Protein AF-A0A3S2AE42-F1 (afdb_monomer)

Secondary structure (DSSP, 8-state):
-HHHHHHHHHHHHHHHHHHHHHHHHHTT----SS--HHHHHHHHHHHH--S-SHHHHHHHHHHHHHHHHHHHHHHHHH-SSHHHHHHHHHHHHHHHHHHHHHHHHHHHHHT--------SPPPSSPPP------HHHHHHHHHHTT-EEEEEEEE-TTS-EEEEEEETTEEEEEEE-TT--EEES--

Solvent-accessible surface area (backbone atoms only — not comparable to full-atom values): 10726 Å² total; per-residue (Å²): 107,70,69,5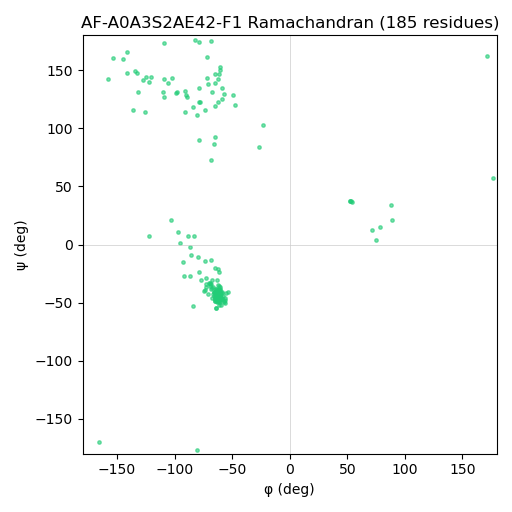6,50,50,53,49,47,54,54,55,49,48,55,51,49,56,53,50,52,50,53,31,59,80,69,67,54,89,72,82,93,63,79,54,72,66,61,48,52,54,52,52,52,62,73,69,53,86,63,83,60,62,62,66,50,47,56,52,51,42,53,53,30,54,52,47,41,52,52,28,51,48,33,36,73,72,48,85,50,68,68,61,17,51,50,23,53,71,45,36,63,59,41,48,52,51,38,54,51,43,50,51,49,47,51,44,65,77,52,59,65,39,74,85,66,90,82,70,80,82,67,98,62,79,54,74,35,94,42,83,68,50,68,68,56,49,50,49,51,46,39,76,72,67,33,41,80,72,39,79,69,44,70,48,98,53,30,30,36,34,29,38,26,28,44,95,90,40,82,40,47,35,37,33,20,45,65,60,50,78,45,75,7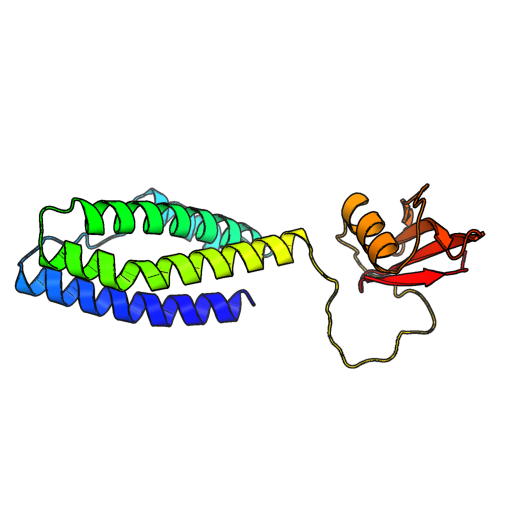2,75,134

Sequence (187 aa):
QIKDFAKRMITDHGAANAKLQKIAGEQKLQVPAQSDAAHKSDLERLQSTTASLDQPYVEMQRKAHADAVGLFGAYAKDGDNPALKSFAAETLPTLKMHQDMIEKIAGASASTPAVKSASTPKPPAPVPGANSFTEAQAKKRIQDAGYADVSALAKDEQGIWRGQATKDGKGTSVALDYQGNVFAGQQ

Structure (mmCIF, N/CA/C/O backbone):
data_AF-A0A3S2AE42-F1
#
_entry.id   AF-A0A3S2AE42-F1
#
loop_
_atom_site.group_PDB
_atom_site.id
_atom_site.type_symbol
_atom_site.label_atom_id
_atom_site.label_alt_id
_atom_site.label_comp_id
_atom_site.label_asym_id
_atom_site.label_entity_id
_atom_site.label_seq_id
_atom_site.pdbx_PDB_ins_code
_atom_site.Cartn_x
_atom_site.Cartn_y
_atom_site.Cartn_z
_ato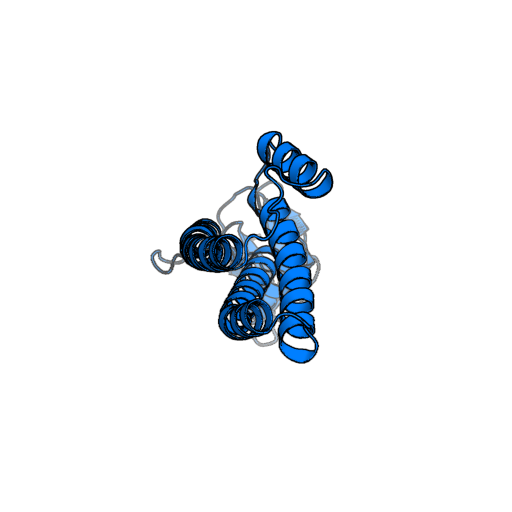m_site.occupancy
_atom_site.B_iso_or_equiv
_atom_site.auth_seq_id
_atom_site.auth_comp_id
_atom_site.auth_asym_id
_atom_site.auth_atom_id
_atom_site.pdbx_PDB_model_num
ATOM 1 N N . GLN A 1 1 ? 2.930 7.898 -9.716 1.00 79.56 1 GLN A N 1
ATOM 2 C CA . GLN A 1 1 ? 2.581 6.534 -9.251 1.00 79.56 1 GLN A CA 1
ATOM 3 C C . GLN A 1 1 ? 2.881 6.345 -7.767 1.00 79.56 1 GLN A C 1
ATOM 5 O O . GLN A 1 1 ? 1.943 6.456 -6.993 1.00 79.56 1 GLN A O 1
ATOM 10 N N . ILE A 1 2 ? 4.136 6.144 -7.335 1.00 86.94 2 ILE A N 1
ATOM 11 C CA . ILE A 1 2 ? 4.454 5.928 -5.903 1.00 86.94 2 ILE A CA 1
ATOM 12 C C . ILE A 1 2 ? 4.082 7.140 -5.037 1.00 86.94 2 ILE A C 1
ATOM 14 O O . ILE A 1 2 ? 3.424 6.986 -4.015 1.00 86.94 2 ILE A O 1
ATOM 18 N N . LYS A 1 3 ? 4.403 8.362 -5.483 1.00 85.44 3 LYS A N 1
ATOM 19 C CA . LYS A 1 3 ? 4.008 9.593 -4.771 1.00 85.44 3 LYS A CA 1
ATOM 20 C C . LYS A 1 3 ? 2.488 9.768 -4.662 1.00 85.44 3 LYS A C 1
ATOM 22 O O . LYS A 1 3 ? 2.009 10.271 -3.653 1.00 85.44 3 LYS A O 1
ATOM 27 N N . ASP A 1 4 ? 1.731 9.358 -5.678 1.00 86.00 4 ASP A N 1
ATOM 28 C CA . ASP A 1 4 ? 0.265 9.471 -5.672 1.00 86.00 4 ASP A CA 1
ATOM 29 C C . ASP A 1 4 ? -0.362 8.418 -4.757 1.00 86.00 4 ASP A C 1
ATOM 31 O O . ASP A 1 4 ? -1.269 8.731 -3.989 1.00 86.00 4 ASP A O 1
ATOM 35 N N . PHE A 1 5 ? 0.181 7.197 -4.776 1.00 90.75 5 PHE A N 1
ATOM 36 C CA . PHE A 1 5 ? -0.145 6.161 -3.802 1.00 90.75 5 PHE A CA 1
ATOM 37 C C . PHE A 1 5 ? 0.129 6.645 -2.375 1.00 90.75 5 PHE A C 1
ATOM 39 O O . PHE A 1 5 ? -0.769 6.601 -1.543 1.00 90.75 5 PHE A O 1
ATOM 46 N N . ALA A 1 6 ? 1.311 7.209 -2.111 1.00 89.75 6 ALA A N 1
ATOM 47 C CA . ALA A 1 6 ? 1.676 7.727 -0.795 1.00 89.75 6 ALA A CA 1
ATOM 48 C C . ALA A 1 6 ? 0.740 8.854 -0.321 1.00 89.75 6 ALA A C 1
ATOM 50 O O . ALA A 1 6 ? 0.302 8.844 0.827 1.00 89.75 6 ALA A O 1
ATOM 51 N N . LYS A 1 7 ? 0.370 9.797 -1.201 1.00 92.75 7 LYS A N 1
ATOM 52 C CA . LYS A 1 7 ? -0.628 10.834 -0.878 1.00 92.75 7 LYS A CA 1
ATOM 53 C C . LYS A 1 7 ? -1.965 10.219 -0.476 1.00 92.75 7 LYS A C 1
ATOM 55 O O . LYS A 1 7 ? -2.547 10.633 0.521 1.00 92.75 7 LYS A O 1
ATOM 60 N N . ARG A 1 8 ? -2.423 9.207 -1.218 1.00 90.88 8 ARG A N 1
ATOM 61 C CA . ARG A 1 8 ? -3.652 8.488 -0.882 1.00 90.88 8 ARG A CA 1
ATOM 62 C C . ARG A 1 8 ? -3.543 7.747 0.452 1.00 90.88 8 ARG A C 1
ATOM 64 O O . ARG A 1 8 ? -4.486 7.813 1.231 1.00 90.88 8 ARG A O 1
ATOM 71 N N . MET A 1 9 ? -2.398 7.121 0.745 1.00 94.88 9 MET A N 1
ATOM 72 C CA . MET A 1 9 ? -2.151 6.471 2.041 1.00 94.88 9 MET A CA 1
ATOM 73 C C . MET A 1 9 ? -2.309 7.459 3.183 1.00 94.88 9 MET A C 1
ATOM 75 O O . MET A 1 9 ? -3.031 7.178 4.130 1.00 94.88 9 MET A O 1
ATOM 79 N N . ILE A 1 10 ? -1.689 8.635 3.072 1.00 92.38 10 ILE A N 1
ATOM 80 C CA . ILE A 1 10 ? -1.767 9.672 4.106 1.00 92.38 10 ILE A CA 1
ATOM 81 C C . ILE A 1 10 ? -3.223 10.084 4.353 1.00 92.38 10 ILE A C 1
ATOM 83 O O . ILE A 1 10 ? -3.650 10.152 5.504 1.00 92.38 10 ILE A O 1
ATOM 87 N N . THR A 1 11 ? -3.996 10.330 3.292 1.00 91.44 11 THR A N 1
ATOM 88 C CA . THR A 1 11 ? -5.407 10.719 3.415 1.00 91.44 11 THR A CA 1
ATOM 89 C C . THR A 1 11 ? -6.258 9.616 4.044 1.00 91.44 11 THR A C 1
ATOM 91 O O . THR A 1 11 ? -6.929 9.857 5.049 1.00 91.44 11 THR A O 1
ATOM 94 N N . ASP A 1 12 ? -6.218 8.410 3.479 1.00 88.38 12 ASP A N 1
ATOM 95 C CA . ASP A 1 12 ? -7.112 7.320 3.868 1.00 88.38 12 ASP A CA 1
ATOM 96 C C . ASP A 1 12 ? -6.757 6.784 5.271 1.00 88.38 12 ASP A C 1
ATOM 98 O O . ASP A 1 12 ? -7.645 6.605 6.110 1.00 88.38 12 ASP A O 1
ATOM 102 N N . HIS A 1 13 ? -5.465 6.613 5.587 1.00 96.00 13 HIS A N 1
ATOM 103 C CA . HIS A 1 13 ? -5.036 6.229 6.938 1.00 96.00 13 HIS A CA 1
ATOM 104 C C . HIS A 1 13 ? -5.256 7.344 7.959 1.00 96.00 13 HIS A C 1
ATOM 106 O O . HIS A 1 13 ? -5.583 7.046 9.104 1.00 96.00 13 HIS A O 1
ATOM 112 N N . GLY A 1 14 ? -5.117 8.618 7.579 1.00 92.81 14 GLY A N 1
ATOM 113 C CA . GLY A 1 14 ? -5.426 9.739 8.468 1.00 92.81 14 GLY A CA 1
ATOM 114 C C . GLY A 1 14 ? -6.881 9.699 8.942 1.00 92.81 14 GLY A C 1
ATOM 115 O O . GLY A 1 14 ? -7.147 9.786 10.141 1.00 92.81 14 GLY A O 1
ATOM 116 N N . ALA A 1 15 ? -7.817 9.476 8.015 1.00 92.50 15 ALA A N 1
ATOM 117 C CA . ALA A 1 15 ? -9.233 9.320 8.336 1.00 92.50 15 ALA A CA 1
ATOM 118 C C . ALA A 1 15 ? -9.510 8.069 9.192 1.00 92.50 15 ALA A C 1
ATOM 120 O O . ALA A 1 15 ? -10.228 8.151 10.193 1.00 92.50 15 ALA A O 1
ATOM 121 N N . ALA A 1 16 ? -8.912 6.923 8.844 1.00 94.00 16 ALA A N 1
ATOM 122 C CA . ALA A 1 16 ? -9.063 5.687 9.613 1.00 94.00 16 ALA A CA 1
ATOM 123 C C . ALA A 1 16 ? -8.522 5.830 11.048 1.00 94.00 16 ALA A C 1
ATOM 125 O O . ALA A 1 16 ? -9.191 5.436 12.003 1.00 94.00 16 ALA A O 1
ATOM 126 N N . ASN A 1 17 ? -7.359 6.463 11.218 1.00 93.06 17 ASN A N 1
ATOM 127 C CA . ASN A 1 17 ? -6.745 6.695 12.524 1.00 93.06 17 ASN A CA 1
ATOM 128 C C . ASN A 1 17 ? -7.572 7.652 13.385 1.00 93.06 17 ASN A C 1
ATOM 130 O O . ASN A 1 17 ? -7.750 7.384 14.570 1.00 93.06 17 ASN A O 1
ATOM 134 N N . ALA A 1 18 ? -8.132 8.720 12.808 1.00 95.44 18 ALA A N 1
ATOM 135 C CA . ALA A 1 18 ? -9.029 9.618 13.537 1.00 95.44 18 ALA A CA 1
ATOM 136 C C . ALA A 1 18 ? -10.274 8.875 14.057 1.00 95.44 18 ALA A C 1
ATOM 138 O O . ALA A 1 18 ? -10.685 9.053 15.207 1.00 95.44 18 ALA A O 1
ATOM 139 N N . LYS A 1 19 ? -10.848 7.982 13.239 1.00 95.12 19 LYS A N 1
ATOM 140 C CA . LYS A 1 19 ? -11.975 7.134 13.649 1.00 95.12 19 LYS A CA 1
ATOM 141 C C . LYS A 1 19 ? -11.572 6.149 14.751 1.00 95.12 19 LYS A C 1
ATOM 143 O O . LYS A 1 19 ? -12.297 6.016 15.736 1.00 95.12 19 LYS A O 1
ATOM 148 N N . LEU A 1 20 ? -10.414 5.499 14.624 1.00 95.69 20 LEU A N 1
ATOM 149 C CA . LEU A 1 20 ? -9.905 4.564 15.628 1.00 95.69 20 LEU A CA 1
ATOM 150 C C . LEU A 1 20 ? -9.619 5.254 16.968 1.00 95.69 20 LEU A C 1
ATOM 152 O O . LEU A 1 20 ? -9.995 4.732 18.013 1.00 95.69 20 LEU A O 1
ATOM 156 N N . GLN A 1 21 ? -9.011 6.444 16.944 1.00 94.38 21 GLN A N 1
ATOM 157 C CA . GLN A 1 21 ? -8.757 7.253 18.140 1.00 94.38 21 GLN A CA 1
ATOM 158 C C . GLN A 1 21 ? -10.051 7.603 18.875 1.00 94.38 21 GLN A C 1
ATOM 160 O O . GLN A 1 21 ? -10.100 7.512 20.100 1.00 94.38 21 GLN A O 1
ATOM 165 N N . LYS A 1 22 ? -11.114 7.948 18.138 1.00 96.62 22 LYS A N 1
ATOM 166 C CA . LYS A 1 22 ? -12.433 8.195 18.728 1.00 96.62 22 LYS A CA 1
ATOM 167 C C . LYS A 1 22 ? -12.977 6.950 19.434 1.00 96.62 22 LYS A C 1
ATOM 169 O O . LYS A 1 22 ? -13.358 7.048 20.596 1.00 96.62 22 LYS A O 1
ATOM 174 N N . ILE A 1 23 ? -12.949 5.788 18.775 1.00 97.12 23 ILE A N 1
ATOM 175 C CA . ILE A 1 23 ? -13.405 4.517 19.370 1.00 97.12 23 ILE A CA 1
ATOM 176 C C . ILE A 1 23 ? -12.592 4.190 20.627 1.00 97.12 23 ILE A C 1
ATOM 178 O O . ILE A 1 23 ? -13.163 3.864 21.667 1.00 97.12 23 ILE A O 1
ATOM 182 N N . ALA A 1 24 ? -11.266 4.317 20.551 1.00 96.25 24 ALA A N 1
ATOM 183 C CA . ALA A 1 24 ? -10.381 4.071 21.681 1.00 96.25 24 ALA A CA 1
ATOM 184 C C . ALA A 1 24 ? -10.675 5.008 22.860 1.00 96.25 24 ALA A C 1
ATOM 186 O O . ALA A 1 24 ? -10.725 4.546 23.996 1.00 96.25 24 ALA A O 1
ATOM 187 N N . GLY A 1 25 ? -10.929 6.294 22.604 1.00 96.62 25 GLY A N 1
ATOM 188 C CA . GLY A 1 25 ? -11.302 7.262 23.635 1.00 96.62 25 GLY A CA 1
ATOM 189 C C . GLY A 1 25 ? -12.654 6.954 24.283 1.00 96.62 25 GLY A C 1
ATOM 190 O O . GLY A 1 25 ? -12.749 6.901 25.509 1.00 96.62 25 GLY A O 1
ATOM 191 N N . GLU A 1 26 ? -13.684 6.689 23.476 1.00 96.62 26 GLU A N 1
ATOM 192 C CA . GLU A 1 26 ? -15.037 6.352 23.950 1.00 96.62 26 GLU A CA 1
ATOM 193 C C . GLU A 1 26 ? -15.046 5.082 24.810 1.00 96.62 26 GLU A C 1
ATOM 195 O O . GLU A 1 26 ? -15.754 5.005 25.813 1.00 96.62 26 GLU A O 1
ATOM 200 N N . GLN A 1 27 ? -14.215 4.105 24.454 1.00 97.06 27 GLN A N 1
ATOM 201 C CA . GLN A 1 27 ? -14.106 2.832 25.161 1.00 97.06 27 GLN A CA 1
ATOM 202 C C . GLN A 1 27 ? -12.975 2.783 26.195 1.00 97.06 27 GLN A C 1
ATOM 204 O O . GLN A 1 27 ? -12.782 1.752 26.837 1.00 97.06 27 GLN A O 1
ATOM 209 N N . LYS A 1 28 ? -12.236 3.886 26.377 1.00 95.81 28 LYS A N 1
ATOM 210 C CA . LYS A 1 28 ? -11.093 3.998 27.300 1.00 95.81 28 LYS A CA 1
ATOM 211 C C . LYS A 1 28 ? -10.022 2.919 27.074 1.00 95.81 28 LYS A C 1
ATOM 213 O O . LYS A 1 28 ? -9.417 2.420 28.025 1.00 95.81 28 LYS A O 1
ATOM 218 N N . LEU A 1 29 ? -9.795 2.554 25.814 1.00 94.38 29 LEU A N 1
ATOM 219 C CA . LEU A 1 29 ? -8.772 1.589 25.427 1.00 94.38 29 LEU A CA 1
ATOM 220 C C . LEU A 1 29 ? -7.379 2.196 25.593 1.00 94.38 29 LEU A C 1
ATOM 222 O O . LEU A 1 29 ? -7.153 3.373 25.311 1.00 94.38 29 LEU A O 1
ATOM 226 N N . GLN A 1 30 ? -6.428 1.369 26.015 1.00 89.75 30 GLN A N 1
ATOM 227 C CA . GLN A 1 30 ? -5.021 1.752 26.058 1.00 89.75 30 GLN A CA 1
ATOM 228 C C . GLN A 1 30 ? -4.437 1.683 24.646 1.00 89.75 30 GLN A C 1
ATOM 230 O O . GLN A 1 30 ? -4.474 0.630 24.010 1.00 89.75 30 GLN A O 1
ATOM 235 N N . VAL A 1 31 ? -3.896 2.801 24.159 1.00 87.75 31 VAL A N 1
ATOM 236 C CA . VAL A 1 31 ? -3.265 2.891 22.836 1.00 87.75 31 VAL A CA 1
ATOM 237 C C . VAL A 1 31 ? -1.755 3.049 23.016 1.00 87.75 31 VAL A C 1
ATOM 239 O O . VAL A 1 31 ? -1.330 3.964 23.727 1.00 87.75 31 VAL A O 1
ATOM 242 N N . PRO A 1 32 ? -0.927 2.200 22.383 1.00 87.25 32 PRO A N 1
ATOM 243 C CA . PRO A 1 32 ? 0.519 2.377 22.401 1.00 87.25 32 PRO A CA 1
ATOM 244 C C . PRO A 1 32 ? 0.928 3.752 21.856 1.00 87.25 32 PRO A C 1
ATOM 246 O O . PRO A 1 32 ? 0.517 4.149 20.768 1.00 87.25 32 PRO A O 1
ATOM 249 N N . ALA A 1 33 ? 1.769 4.473 22.602 1.00 84.06 33 ALA A N 1
ATOM 250 C CA . ALA A 1 33 ? 2.254 5.801 22.208 1.00 84.06 33 ALA A CA 1
ATOM 251 C C . ALA A 1 33 ? 3.397 5.756 21.178 1.00 84.06 33 ALA A C 1
ATOM 253 O O . ALA A 1 33 ? 3.800 6.787 20.644 1.00 84.06 33 ALA A O 1
ATOM 254 N N . GLN A 1 34 ? 3.960 4.572 20.933 1.00 84.38 34 GLN A N 1
ATOM 255 C CA . GLN A 1 34 ? 5.091 4.377 20.038 1.00 84.38 34 GLN A CA 1
ATOM 256 C C . GLN A 1 34 ? 4.855 3.177 19.132 1.00 84.38 34 GLN A C 1
ATOM 258 O O . GLN A 1 34 ? 4.247 2.190 19.542 1.00 84.38 34 GLN A O 1
ATOM 263 N N . SER A 1 35 ? 5.421 3.251 17.930 1.00 84.88 35 SER A N 1
ATOM 264 C CA . SER A 1 35 ? 5.565 2.096 17.051 1.00 84.88 35 SER A CA 1
ATOM 265 C C . SER A 1 35 ? 6.424 1.017 17.716 1.00 84.88 35 SER A C 1
ATOM 267 O O . SER A 1 35 ? 7.331 1.321 18.504 1.00 84.88 35 SER A O 1
ATOM 269 N N . ASP A 1 36 ? 6.157 -0.243 17.384 1.00 86.31 36 ASP A N 1
ATOM 270 C CA . ASP A 1 36 ? 6.988 -1.359 17.829 1.00 86.31 36 ASP A CA 1
ATOM 271 C C . ASP A 1 36 ? 8.386 -1.343 17.177 1.00 86.31 36 ASP A C 1
ATOM 273 O O . ASP A 1 36 ? 8.713 -0.497 16.340 1.00 86.31 36 ASP A O 1
ATOM 277 N N . ALA A 1 37 ? 9.238 -2.275 17.609 1.00 87.19 37 ALA A N 1
ATOM 278 C CA . ALA A 1 37 ? 10.619 -2.363 17.149 1.00 87.19 37 ALA A CA 1
ATOM 279 C C . ALA A 1 37 ? 10.734 -2.619 15.638 1.00 87.19 37 ALA A C 1
ATOM 281 O O . ALA A 1 37 ? 11.588 -2.016 14.996 1.00 87.19 37 ALA A O 1
ATOM 282 N N . ALA A 1 38 ? 9.864 -3.459 15.066 1.00 81.50 38 ALA A N 1
ATOM 283 C CA . ALA A 1 38 ? 9.919 -3.791 13.645 1.00 81.50 38 ALA A CA 1
ATOM 284 C C . ALA A 1 38 ? 9.630 -2.552 12.787 1.00 81.50 38 ALA A C 1
ATOM 286 O O . ALA A 1 38 ? 10.419 -2.200 11.913 1.00 81.50 38 ALA A O 1
ATOM 287 N N . HIS A 1 39 ? 8.563 -1.821 13.117 1.00 84.44 39 HIS A N 1
ATOM 288 C CA . HIS A 1 39 ? 8.197 -0.604 12.393 1.00 84.44 39 HIS A CA 1
ATOM 289 C C . HIS A 1 39 ? 9.216 0.532 12.586 1.00 84.44 39 HIS A C 1
ATOM 291 O O . HIS A 1 39 ? 9.403 1.350 11.684 1.00 84.44 39 HIS A O 1
ATOM 297 N N . LYS A 1 40 ? 9.896 0.598 13.741 1.00 88.06 40 LYS A N 1
ATOM 298 C CA . LYS A 1 40 ? 11.012 1.536 13.959 1.00 88.06 40 LYS A CA 1
ATOM 299 C C . LYS A 1 40 ? 12.197 1.214 13.043 1.00 88.06 40 LYS A C 1
ATOM 301 O O . LYS A 1 40 ? 12.689 2.115 12.369 1.00 88.06 40 LYS A O 1
ATOM 306 N N . SER A 1 41 ? 12.599 -0.054 12.953 1.00 84.38 41 SER A N 1
ATOM 307 C CA . SER A 1 41 ? 13.691 -0.480 12.069 1.00 84.38 41 SER A CA 1
ATOM 308 C C . SER A 1 41 ? 13.375 -0.266 10.586 1.00 84.38 41 SER A C 1
ATOM 310 O O . SER A 1 41 ? 14.246 0.167 9.830 1.00 84.38 41 SER A O 1
ATOM 312 N N . ASP A 1 42 ? 12.133 -0.504 10.161 1.00 81.56 42 ASP A N 1
ATOM 313 C CA . ASP A 1 42 ? 11.705 -0.220 8.787 1.00 81.56 42 ASP A CA 1
ATOM 314 C C . ASP A 1 42 ? 11.812 1.279 8.455 1.00 81.56 42 ASP A C 1
ATOM 316 O O . ASP A 1 42 ? 12.298 1.651 7.382 1.00 81.56 42 ASP A O 1
ATOM 320 N N . LEU A 1 43 ? 11.431 2.156 9.391 1.00 84.56 43 LEU A N 1
ATOM 321 C CA . LEU A 1 43 ? 11.563 3.604 9.228 1.00 84.56 43 LEU A CA 1
ATOM 322 C C . LEU A 1 43 ? 13.033 4.038 9.120 1.00 84.56 43 LEU A C 1
ATOM 324 O O . LEU A 1 43 ? 13.378 4.809 8.225 1.00 84.56 43 LEU A O 1
ATOM 328 N N . GLU A 1 44 ? 13.901 3.527 9.992 1.00 86.88 44 GLU A N 1
ATOM 329 C CA . GLU A 1 44 ? 15.343 3.813 9.972 1.00 86.88 44 GLU A CA 1
ATOM 330 C C . GLU A 1 44 ? 15.991 3.357 8.657 1.00 86.88 44 GLU A C 1
ATOM 332 O O . GLU A 1 44 ? 16.799 4.077 8.059 1.00 86.88 44 GLU A O 1
ATOM 337 N N . ARG A 1 45 ? 15.596 2.184 8.149 1.00 82.19 45 ARG A N 1
ATOM 338 C CA . ARG A 1 45 ? 16.051 1.675 6.849 1.00 82.19 45 ARG A CA 1
ATOM 339 C C . ARG A 1 45 ? 15.640 2.605 5.708 1.00 82.19 45 ARG A C 1
ATOM 341 O O . ARG A 1 45 ? 16.455 2.898 4.833 1.00 82.19 45 ARG A O 1
ATOM 348 N N . LEU A 1 46 ? 14.402 3.098 5.711 1.00 81.62 46 LEU A N 1
ATOM 349 C CA . LEU A 1 46 ? 13.945 4.062 4.707 1.00 81.62 46 LEU A CA 1
ATOM 350 C C . LEU A 1 46 ? 14.698 5.394 4.801 1.00 81.62 46 LEU A C 1
ATOM 352 O O . LEU A 1 46 ? 15.073 5.950 3.775 1.00 81.62 46 LEU A O 1
ATOM 356 N N . GLN A 1 47 ? 14.958 5.895 6.008 1.00 82.69 47 GLN A N 1
ATOM 357 C CA . GLN A 1 47 ? 15.664 7.165 6.215 1.00 82.69 47 GLN A CA 1
ATOM 358 C C . GLN A 1 47 ? 17.143 7.106 5.812 1.00 82.69 47 GLN A C 1
ATOM 360 O O . GLN A 1 47 ? 17.688 8.097 5.331 1.00 82.69 47 GLN A O 1
ATOM 365 N N . SER A 1 48 ? 17.791 5.957 6.004 1.00 81.12 48 SER A N 1
ATOM 366 C CA . SER A 1 48 ? 19.217 5.759 5.709 1.00 81.12 48 SER A CA 1
ATOM 367 C C . SER A 1 48 ? 19.512 5.382 4.254 1.00 81.12 48 SER A C 1
ATOM 369 O O . SER A 1 48 ? 20.674 5.363 3.843 1.00 81.12 48 SER A O 1
ATOM 371 N N . THR A 1 49 ? 18.488 5.089 3.450 1.00 78.25 49 THR A N 1
ATOM 372 C CA . THR A 1 49 ? 18.668 4.688 2.052 1.00 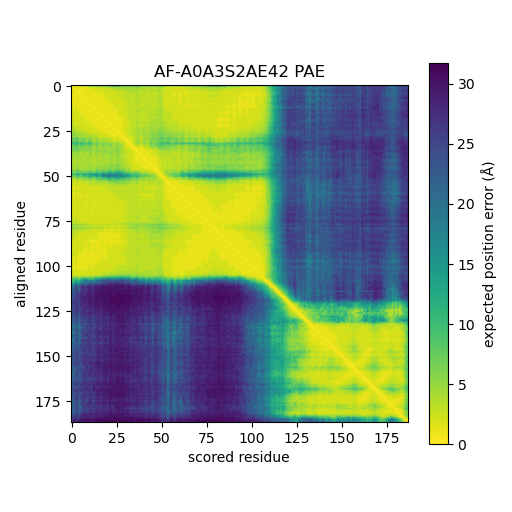78.25 49 THR A CA 1
ATOM 373 C C . THR A 1 49 ? 19.059 5.894 1.188 1.00 78.25 49 THR A C 1
ATOM 375 O O . THR A 1 49 ? 18.279 6.822 0.998 1.00 78.25 49 THR A O 1
ATOM 378 N N . THR A 1 50 ? 20.268 5.856 0.625 1.00 71.62 50 THR A N 1
ATOM 379 C CA . THR A 1 50 ? 20.797 6.870 -0.313 1.00 71.62 50 THR A CA 1
ATOM 380 C C . THR A 1 50 ? 20.552 6.520 -1.785 1.00 71.62 50 THR A C 1
ATOM 382 O O . THR A 1 50 ? 20.676 7.376 -2.660 1.00 71.62 50 THR A O 1
ATOM 385 N N . ALA A 1 51 ? 20.198 5.261 -2.061 1.00 70.50 51 ALA A N 1
ATOM 386 C CA . ALA A 1 51 ? 19.734 4.788 -3.362 1.00 70.50 51 ALA A CA 1
ATOM 387 C C . ALA A 1 51 ? 18.242 5.123 -3.581 1.00 70.50 51 ALA A C 1
ATOM 389 O O . ALA A 1 51 ? 17.603 5.762 -2.748 1.00 70.50 51 ALA A O 1
ATOM 390 N N . SER A 1 52 ? 17.660 4.694 -4.708 1.00 79.00 52 SER A N 1
ATOM 391 C CA . SER A 1 52 ? 16.221 4.884 -4.941 1.00 79.00 52 SER A CA 1
ATOM 392 C C . SER A 1 52 ? 15.384 4.217 -3.842 1.00 79.00 52 SER A C 1
ATOM 394 O O . SER A 1 52 ? 15.502 3.015 -3.602 1.00 79.00 52 SER A O 1
ATOM 396 N N . LEU A 1 53 ? 14.505 5.001 -3.213 1.00 81.38 53 LEU A N 1
ATOM 397 C CA . LEU A 1 53 ? 13.580 4.547 -2.169 1.00 81.38 53 LEU A CA 1
ATOM 398 C C . LEU A 1 53 ? 12.419 3.708 -2.711 1.00 81.38 53 LEU A C 1
ATOM 400 O O . LEU A 1 53 ? 11.723 3.058 -1.937 1.00 81.38 53 LEU A O 1
ATOM 404 N N . ASP A 1 54 ? 12.197 3.721 -4.024 1.00 82.62 54 ASP A N 1
ATOM 405 C CA . ASP A 1 54 ? 10.970 3.208 -4.628 1.00 82.62 54 ASP A CA 1
ATOM 406 C C . ASP A 1 54 ? 10.774 1.703 -4.391 1.00 82.62 54 ASP A C 1
ATOM 408 O O . ASP A 1 54 ? 9.712 1.291 -3.931 1.00 82.62 54 ASP A O 1
ATOM 412 N N . GLN A 1 55 ? 11.790 0.878 -4.656 1.00 82.88 55 GLN A N 1
ATOM 413 C CA . GLN A 1 55 ? 11.714 -0.578 -4.459 1.00 82.88 55 GLN A CA 1
ATOM 414 C C . GLN A 1 55 ? 11.533 -0.993 -2.988 1.00 82.88 55 GLN A C 1
ATOM 416 O O . GLN A 1 55 ? 10.547 -1.674 -2.698 1.00 82.88 55 GLN A O 1
ATOM 421 N N . PRO A 1 56 ? 12.394 -0.566 -2.037 1.00 81.50 56 PRO A N 1
ATOM 422 C CA . PRO A 1 56 ? 12.217 -0.946 -0.635 1.00 81.50 56 PRO A CA 1
ATOM 423 C C . PRO A 1 56 ? 10.900 -0.419 -0.052 1.00 81.50 56 PRO A C 1
ATOM 425 O O . PRO A 1 56 ? 10.257 -1.114 0.733 1.00 81.50 56 PRO A O 1
ATOM 428 N N . TYR A 1 57 ? 10.449 0.768 -0.473 1.00 84.06 57 TYR A N 1
ATOM 429 C CA . TYR A 1 57 ? 9.138 1.284 -0.086 1.00 84.06 57 TYR A CA 1
ATOM 430 C C . TYR A 1 57 ? 7.999 0.400 -0.609 1.00 84.06 57 TYR A C 1
ATOM 432 O O . TYR A 1 57 ? 7.088 0.065 0.145 1.00 84.06 57 TYR A O 1
ATOM 440 N N . VAL A 1 58 ? 8.040 -0.007 -1.881 1.00 89.44 58 VAL A N 1
ATOM 441 C CA . VAL A 1 58 ? 6.991 -0.842 -2.482 1.00 89.44 58 VAL A CA 1
ATOM 442 C C . VAL A 1 58 ? 6.908 -2.216 -1.819 1.00 89.44 58 VAL A C 1
ATOM 444 O O . VAL A 1 58 ? 5.810 -2.648 -1.476 1.00 89.44 58 VAL A O 1
ATOM 447 N N . GLU A 1 59 ? 8.036 -2.889 -1.590 1.00 86.50 59 GLU A N 1
ATOM 448 C CA . GLU A 1 59 ? 8.063 -4.193 -0.913 1.00 86.50 59 GLU A CA 1
ATOM 449 C C . GLU A 1 59 ? 7.483 -4.120 0.503 1.00 86.50 59 GLU A C 1
ATOM 451 O O . GLU A 1 59 ? 6.634 -4.938 0.871 1.00 86.50 59 GLU A O 1
ATOM 456 N N . MET A 1 60 ? 7.880 -3.099 1.268 1.00 86.88 60 MET A N 1
ATOM 457 C CA . MET A 1 60 ? 7.363 -2.863 2.615 1.00 86.88 60 MET A CA 1
ATOM 458 C C . MET A 1 60 ? 5.845 -2.641 2.593 1.00 86.88 60 MET A C 1
ATOM 460 O O . MET A 1 60 ? 5.114 -3.252 3.371 1.00 86.88 60 MET A O 1
ATOM 464 N N . GLN A 1 61 ? 5.349 -1.819 1.664 1.00 91.81 61 GLN A N 1
ATOM 465 C CA . GLN A 1 61 ? 3.921 -1.525 1.552 1.00 91.81 61 GLN A CA 1
ATOM 466 C C . GLN A 1 61 ? 3.101 -2.747 1.121 1.00 91.81 61 GLN A C 1
ATOM 468 O O . GLN A 1 61 ? 2.003 -2.933 1.641 1.00 91.81 61 GLN A O 1
ATOM 473 N N . ARG A 1 62 ? 3.616 -3.618 0.241 1.00 93.38 62 ARG A N 1
ATOM 474 C CA . ARG A 1 62 ? 2.943 -4.885 -0.107 1.00 93.38 62 ARG A CA 1
ATOM 475 C C . ARG A 1 62 ? 2.768 -5.780 1.111 1.00 93.38 62 ARG A C 1
ATOM 477 O O . ARG A 1 62 ? 1.662 -6.250 1.369 1.00 93.38 62 ARG A O 1
ATOM 484 N N . LYS A 1 63 ? 3.850 -5.987 1.869 1.00 89.62 63 LYS A N 1
ATOM 485 C CA . LYS A 1 63 ? 3.813 -6.818 3.073 1.00 89.62 63 LYS A CA 1
ATOM 486 C C . LYS A 1 63 ? 2.854 -6.238 4.115 1.00 89.62 63 LYS A C 1
ATOM 488 O O . LYS A 1 63 ? 1.973 -6.955 4.581 1.00 89.62 63 LYS A O 1
ATOM 493 N N . ALA A 1 64 ? 2.977 -4.946 4.418 1.00 90.88 64 ALA A N 1
ATOM 494 C CA . ALA A 1 64 ? 2.132 -4.279 5.406 1.00 90.88 64 ALA A CA 1
ATOM 495 C C . ALA A 1 64 ? 0.638 -4.364 5.050 1.00 90.88 64 ALA A C 1
ATOM 497 O O . ALA A 1 64 ? -0.190 -4.643 5.913 1.00 90.88 64 ALA A O 1
ATOM 498 N N . HIS A 1 65 ? 0.282 -4.176 3.776 1.00 97.19 65 HIS A N 1
ATOM 499 C CA . HIS A 1 65 ? -1.114 -4.243 3.346 1.00 97.19 65 HIS A CA 1
ATOM 500 C C . HIS A 1 65 ? -1.668 -5.669 3.327 1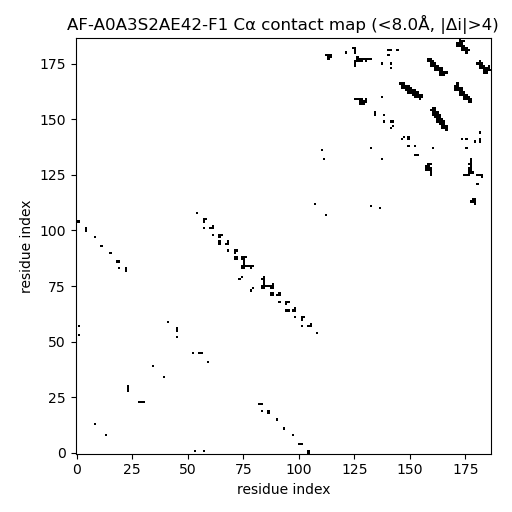.00 97.19 65 HIS A C 1
ATOM 502 O O . HIS A 1 65 ? -2.826 -5.860 3.696 1.00 97.19 65 HIS A O 1
ATOM 508 N N . ALA A 1 66 ? -0.863 -6.671 2.961 1.00 93.81 66 ALA A N 1
ATOM 509 C CA . ALA A 1 66 ? -1.272 -8.070 3.068 1.00 93.81 66 ALA A CA 1
ATOM 510 C C . ALA A 1 66 ? -1.570 -8.458 4.529 1.00 93.81 66 ALA A C 1
ATOM 512 O O . ALA A 1 66 ? -2.630 -9.020 4.815 1.00 93.81 66 ALA A O 1
ATOM 513 N N . ASP A 1 67 ? -0.679 -8.086 5.455 1.00 94.31 67 ASP A N 1
ATOM 514 C CA . ASP A 1 67 ? -0.861 -8.323 6.890 1.00 94.31 67 ASP A CA 1
ATOM 515 C C . ASP A 1 67 ? -2.109 -7.584 7.418 1.00 94.31 67 ASP A C 1
ATOM 517 O O . ASP A 1 67 ? -2.934 -8.170 8.124 1.00 94.31 67 ASP A O 1
ATOM 521 N N . ALA A 1 68 ? -2.306 -6.320 7.024 1.00 95.31 68 ALA A N 1
ATOM 522 C CA . ALA A 1 68 ? -3.451 -5.511 7.439 1.00 95.31 68 ALA A CA 1
ATOM 523 C C . ALA A 1 68 ? -4.791 -6.061 6.925 1.00 95.31 68 ALA A C 1
ATOM 525 O O . ALA A 1 68 ? -5.756 -6.124 7.686 1.00 95.31 68 ALA A O 1
ATOM 526 N N . VAL A 1 69 ? -4.870 -6.499 5.664 1.00 97.25 69 VAL A N 1
ATOM 527 C CA . VAL A 1 69 ? -6.083 -7.127 5.110 1.00 97.25 69 VAL A CA 1
ATOM 528 C C . VAL A 1 69 ? -6.411 -8.425 5.847 1.00 97.25 69 VAL A C 1
ATOM 530 O O . VAL A 1 69 ? -7.584 -8.670 6.142 1.00 97.25 69 VAL A O 1
ATOM 533 N N . GLY A 1 70 ? -5.397 -9.223 6.195 1.00 96.56 70 GLY A N 1
ATOM 534 C CA . GLY A 1 70 ? -5.564 -10.416 7.025 1.00 96.56 70 GLY A CA 1
ATOM 535 C C . GLY A 1 70 ? -6.116 -10.083 8.414 1.00 96.56 70 GLY A C 1
ATOM 536 O O . GLY A 1 70 ? -7.144 -10.630 8.816 1.00 96.56 70 GLY A O 1
ATOM 537 N N . LEU A 1 71 ? -5.484 -9.136 9.113 1.00 97.25 71 LEU A N 1
ATOM 538 C CA . LEU A 1 71 ? -5.877 -8.703 10.457 1.00 97.25 71 LEU A CA 1
ATOM 539 C C . LEU A 1 71 ? -7.304 -8.142 10.488 1.00 97.25 71 LEU A C 1
ATOM 541 O O . LEU A 1 71 ? -8.133 -8.582 11.285 1.00 97.25 71 LEU A O 1
ATOM 545 N N . PHE A 1 72 ? -7.609 -7.188 9.607 1.00 98.12 72 PHE A N 1
ATOM 546 C CA . PHE A 1 72 ? -8.921 -6.546 9.552 1.00 98.12 72 PHE A CA 1
ATOM 547 C C . PHE A 1 72 ? -9.999 -7.527 9.093 1.00 98.12 72 PHE A C 1
ATOM 549 O O . PHE A 1 72 ? -11.106 -7.499 9.620 1.00 98.12 72 PHE A O 1
ATOM 556 N N . GLY A 1 73 ? -9.685 -8.424 8.154 1.00 98.06 73 GLY A N 1
ATOM 557 C CA . GLY A 1 73 ? -10.601 -9.476 7.716 1.00 98.06 73 GLY A CA 1
ATOM 558 C C . GLY A 1 73 ? -10.974 -10.432 8.847 1.00 98.06 73 GLY A C 1
ATOM 559 O O . GLY A 1 73 ? -12.158 -10.694 9.061 1.00 98.06 73 GLY A O 1
ATOM 560 N N . ALA A 1 74 ? -9.981 -10.906 9.602 1.00 98.50 74 ALA A N 1
ATOM 561 C CA . ALA A 1 74 ? -10.206 -11.775 10.752 1.00 98.50 74 ALA A CA 1
ATOM 562 C C . ALA A 1 74 ? -11.010 -11.059 11.848 1.00 98.50 74 ALA A C 1
ATOM 564 O O . ALA A 1 74 ? -12.023 -11.581 12.309 1.00 98.50 74 ALA A O 1
ATOM 565 N N . TYR A 1 75 ? -10.626 -9.833 12.216 1.00 98.25 75 TYR A N 1
ATOM 566 C CA . TYR A 1 75 ? -11.304 -9.097 13.285 1.00 98.25 75 TYR A CA 1
ATOM 567 C C . TYR A 1 75 ? -12.727 -8.668 12.893 1.00 98.25 75 TYR A C 1
ATOM 569 O O . TYR A 1 75 ? -13.641 -8.726 13.712 1.00 98.25 75 TYR A O 1
ATOM 577 N N . ALA A 1 76 ? -12.965 -8.315 11.626 1.00 98.31 76 ALA A N 1
ATOM 578 C CA . ALA A 1 76 ? -14.308 -8.038 11.115 1.00 98.31 76 ALA A CA 1
ATOM 579 C C . ALA A 1 76 ? -15.230 -9.269 11.179 1.00 98.31 76 ALA A C 1
ATOM 581 O O . ALA A 1 76 ? -16.441 -9.125 11.346 1.00 98.31 76 ALA A O 1
ATOM 582 N N . LYS A 1 77 ? -14.673 -10.479 11.054 1.00 97.50 77 LYS A N 1
ATOM 583 C CA . LYS A 1 77 ? -15.421 -11.740 11.091 1.00 97.50 77 LYS A CA 1
ATOM 584 C C . LYS A 1 77 ? -15.666 -12.212 12.526 1.00 97.50 77 LYS A C 1
ATOM 586 O O . LYS A 1 77 ? -16.818 -12.404 12.918 1.00 97.50 77 LYS A O 1
ATOM 591 N N . ASP A 1 78 ? -14.602 -12.307 13.317 1.00 97.44 78 ASP A N 1
ATOM 592 C CA . ASP A 1 78 ? -14.581 -13.038 14.590 1.00 97.44 78 ASP A CA 1
ATOM 593 C C . ASP A 1 78 ? -14.190 -12.159 15.796 1.00 97.44 78 ASP A C 1
ATOM 595 O O . ASP A 1 78 ? -14.038 -12.664 16.903 1.00 97.44 78 ASP A O 1
ATOM 599 N N . GLY A 1 79 ? -14.056 -10.840 15.609 1.00 97.25 79 GLY A N 1
ATOM 600 C CA . GLY A 1 79 ? -13.716 -9.900 16.679 1.00 97.25 79 GLY A CA 1
ATOM 601 C C . GLY A 1 79 ? -14.751 -9.858 17.805 1.00 97.25 79 GLY A C 1
ATOM 602 O O . GLY A 1 79 ? -15.958 -9.999 17.580 1.00 97.25 79 GLY A O 1
ATOM 603 N N . ASP A 1 80 ? -14.251 -9.629 19.015 1.00 97.00 80 A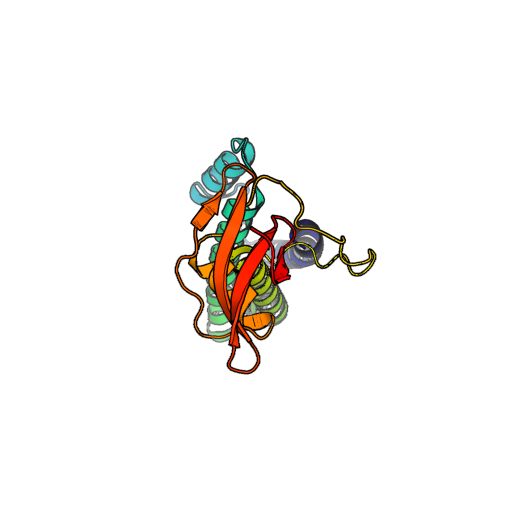SP A N 1
ATOM 604 C CA . ASP A 1 80 ? -14.980 -9.630 20.285 1.00 97.00 80 ASP A CA 1
ATOM 605 C C . ASP A 1 80 ? -15.500 -8.243 20.688 1.00 97.00 80 ASP A C 1
ATOM 607 O O . ASP A 1 80 ? -16.528 -8.133 21.355 1.00 97.00 80 ASP A O 1
ATOM 611 N N . ASN A 1 81 ? -14.836 -7.173 20.246 1.00 97.3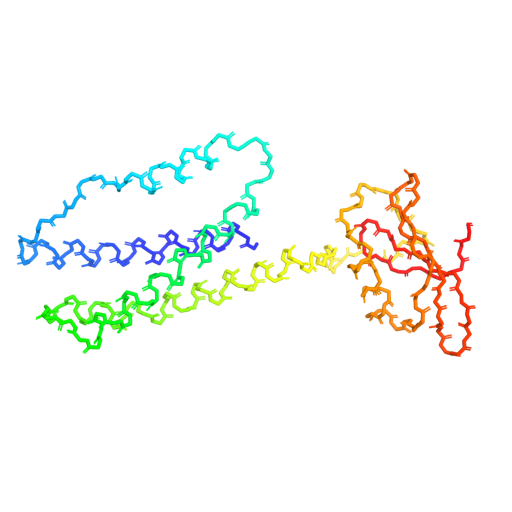8 81 ASN A N 1
ATOM 612 C CA . ASN A 1 81 ? -15.279 -5.802 20.461 1.00 97.38 81 ASN A CA 1
ATOM 613 C C . ASN A 1 81 ? -16.166 -5.314 19.300 1.00 97.38 81 ASN A C 1
ATOM 615 O O . ASN A 1 81 ? -15.657 -5.120 18.190 1.00 97.38 81 ASN A O 1
ATOM 619 N N . PRO A 1 82 ? -17.465 -5.033 19.523 1.00 97.88 82 PRO A N 1
ATOM 620 C CA . PRO A 1 82 ? -18.386 -4.690 18.441 1.00 97.88 82 PRO A CA 1
ATOM 621 C C . PRO A 1 82 ? -17.998 -3.436 17.648 1.00 97.88 82 PRO A C 1
ATOM 623 O O . PRO A 1 82 ? -18.146 -3.419 16.428 1.00 97.88 82 PRO A O 1
ATOM 626 N N . ALA A 1 83 ? -17.470 -2.392 18.299 1.00 97.62 83 ALA A N 1
ATOM 627 C CA . ALA A 1 83 ? -17.106 -1.163 17.588 1.00 97.62 83 ALA A CA 1
ATOM 628 C C . ALA A 1 83 ? -15.834 -1.345 16.754 1.00 97.62 83 ALA A C 1
ATOM 630 O O . ALA A 1 83 ? -15.769 -0.862 15.624 1.00 97.62 83 ALA A O 1
ATOM 631 N N . LEU A 1 84 ? -14.843 -2.073 17.282 1.00 97.94 84 LEU A N 1
ATOM 632 C CA . LEU A 1 84 ? -13.634 -2.408 16.528 1.00 97.94 84 LEU A CA 1
ATOM 633 C C . LEU A 1 84 ? -13.935 -3.393 15.391 1.00 97.94 84 LEU A C 1
ATOM 635 O O . LEU A 1 84 ? -13.345 -3.280 14.321 1.00 97.94 84 LEU A O 1
ATOM 639 N N . LYS A 1 85 ? -14.901 -4.301 15.573 1.00 98.38 85 LYS A N 1
ATOM 640 C CA . LYS A 1 85 ? -15.393 -5.197 14.521 1.00 98.38 85 LYS A CA 1
ATOM 641 C C . LYS A 1 85 ? -16.022 -4.416 13.366 1.00 98.38 85 LYS A C 1
ATOM 643 O O . LYS A 1 85 ? -15.648 -4.632 12.214 1.00 98.38 85 LYS A O 1
ATOM 648 N N . SER A 1 86 ? -16.907 -3.462 13.664 1.00 98.25 86 SER A N 1
ATOM 649 C CA . SER A 1 86 ? -17.488 -2.567 12.651 1.00 98.25 86 SER A CA 1
ATOM 650 C C . SER A 1 86 ? -16.430 -1.692 11.984 1.00 98.25 86 SER A C 1
ATOM 652 O O . SER A 1 86 ? -16.391 -1.588 10.761 1.00 98.25 86 SER A O 1
ATOM 654 N N . PHE A 1 87 ? -15.511 -1.118 12.765 1.00 98.44 87 PHE A N 1
ATOM 655 C CA . PHE A 1 87 ? -14.381 -0.362 12.230 1.00 98.44 87 PHE A CA 1
ATOM 656 C C . PHE A 1 87 ? -13.542 -1.196 11.257 1.00 98.44 87 PHE A C 1
ATOM 658 O O . PHE A 1 87 ? -13.226 -0.721 10.163 1.00 98.44 87 PHE A O 1
ATOM 665 N N . ALA A 1 88 ? -13.226 -2.440 11.623 1.00 98.19 88 ALA A N 1
ATOM 666 C CA . ALA A 1 88 ? -12.470 -3.346 10.776 1.00 98.19 88 ALA A CA 1
ATOM 667 C C . ALA A 1 88 ? -13.220 -3.643 9.469 1.00 98.19 88 ALA A C 1
ATOM 669 O O . ALA A 1 88 ? -12.645 -3.517 8.387 1.00 98.19 88 ALA A O 1
ATOM 670 N N . ALA A 1 89 ? -14.517 -3.953 9.557 1.00 97.69 89 ALA A N 1
ATOM 671 C CA . ALA A 1 89 ? -15.362 -4.245 8.402 1.00 97.69 89 ALA A CA 1
ATOM 672 C C . ALA A 1 89 ? -15.481 -3.056 7.432 1.00 97.69 89 ALA A C 1
ATOM 674 O O . ALA A 1 89 ? -15.388 -3.241 6.220 1.00 97.69 89 ALA A O 1
ATOM 675 N N . GLU A 1 90 ? -15.641 -1.838 7.951 1.00 97.50 90 GLU A N 1
ATOM 676 C CA . GLU A 1 90 ? -15.760 -0.621 7.140 1.00 97.50 90 GLU A CA 1
ATOM 677 C C . GLU A 1 90 ? -14.432 -0.188 6.500 1.00 97.50 90 GLU A C 1
ATOM 679 O O . GLU A 1 90 ? -14.429 0.420 5.432 1.00 97.50 90 GLU A O 1
ATOM 684 N N . THR A 1 91 ? -13.299 -0.501 7.132 1.00 96.38 91 THR A N 1
ATOM 685 C CA . THR A 1 91 ? -11.965 -0.108 6.642 1.00 96.38 91 THR A CA 1
ATOM 686 C C . THR A 1 91 ? -11.397 -1.120 5.642 1.00 96.38 91 THR A C 1
ATOM 688 O O . THR A 1 91 ? -10.616 -0.764 4.757 1.00 96.38 91 THR A O 1
ATOM 691 N N . LEU A 1 92 ? -11.813 -2.388 5.740 1.00 93.88 92 LEU A N 1
ATOM 692 C CA . LEU A 1 92 ? -11.300 -3.492 4.928 1.00 93.88 92 LEU A CA 1
ATOM 693 C C . LEU A 1 92 ? -11.362 -3.261 3.400 1.00 93.88 92 LEU A C 1
ATOM 695 O O . LEU A 1 92 ? -10.387 -3.610 2.730 1.00 93.88 92 LEU A O 1
ATOM 699 N N . PRO A 1 93 ? -12.429 -2.680 2.807 1.00 94.94 93 PRO A N 1
ATOM 700 C CA . PRO A 1 93 ? -12.459 -2.402 1.368 1.00 94.94 93 PRO A CA 1
ATOM 701 C C . PRO A 1 93 ? -11.348 -1.444 0.925 1.00 94.94 93 PRO A C 1
ATOM 703 O O . PRO A 1 93 ? -10.724 -1.659 -0.114 1.00 94.94 93 PRO A O 1
ATOM 706 N N . THR A 1 94 ? -11.058 -0.425 1.734 1.00 92.25 94 THR A N 1
ATOM 707 C CA . THR A 1 94 ? -9.993 0.547 1.465 1.00 92.25 94 THR A CA 1
ATOM 708 C C . THR A 1 94 ? -8.616 -0.112 1.538 1.00 92.25 94 THR A C 1
ATOM 710 O O . THR A 1 94 ? -7.813 0.079 0.629 1.00 92.25 94 THR A O 1
ATOM 713 N N . LEU A 1 95 ? -8.371 -0.972 2.535 1.00 92.62 95 LEU A N 1
ATOM 714 C CA . LEU A 1 95 ? -7.114 -1.727 2.640 1.00 92.62 95 LEU A CA 1
ATOM 715 C C . LEU A 1 95 ? -6.893 -2.663 1.444 1.00 92.62 95 LEU A C 1
ATOM 717 O O . LEU A 1 95 ? -5.786 -2.729 0.916 1.00 92.62 95 LEU A O 1
ATOM 721 N N . LYS A 1 96 ? -7.945 -3.343 0.965 1.00 89.69 96 LYS A N 1
ATOM 722 C CA . LYS A 1 96 ? -7.873 -4.173 -0.252 1.00 89.69 96 LYS A CA 1
ATOM 723 C C . LYS A 1 96 ? -7.571 -3.340 -1.495 1.00 89.69 96 LYS A C 1
ATOM 725 O O . LYS A 1 96 ? -6.725 -3.719 -2.296 1.00 89.69 96 LYS A O 1
ATOM 730 N N . MET A 1 97 ? -8.204 -2.174 -1.632 1.00 94.31 97 MET A N 1
ATOM 731 C CA . MET A 1 97 ? -7.901 -1.242 -2.720 1.00 94.31 97 MET A CA 1
ATOM 732 C C . MET A 1 97 ? -6.437 -0.781 -2.666 1.00 94.31 97 MET A C 1
ATOM 734 O O . MET A 1 97 ? -5.777 -0.725 -3.702 1.00 94.31 97 MET A O 1
ATOM 738 N N . HIS A 1 98 ? -5.909 -0.464 -1.482 1.00 96.69 98 HIS A N 1
ATOM 739 C CA . HIS A 1 98 ? -4.500 -0.098 -1.318 1.00 96.69 98 HIS A CA 1
ATOM 740 C C . HIS A 1 98 ? -3.564 -1.257 -1.674 1.00 96.69 98 HIS A C 1
ATOM 742 O O . HIS A 1 98 ? -2.601 -1.039 -2.411 1.00 96.69 98 HIS A O 1
ATOM 748 N N . GLN A 1 99 ? -3.886 -2.481 -1.241 1.00 93.62 99 GLN A N 1
ATOM 749 C CA . GLN A 1 99 ? -3.162 -3.697 -1.618 1.00 93.62 99 GLN A CA 1
ATOM 750 C C . GLN A 1 99 ? -3.116 -3.864 -3.147 1.00 93.62 99 GLN A C 1
ATOM 752 O O . GLN A 1 99 ? -2.041 -3.998 -3.727 1.00 93.62 99 GLN A O 1
ATOM 757 N N . ASP A 1 100 ? -4.256 -3.757 -3.829 1.00 87.00 100 ASP A N 1
ATOM 758 C CA . ASP A 1 100 ? -4.319 -3.856 -5.291 1.00 87.00 100 ASP A CA 1
ATOM 759 C C . ASP A 1 100 ? -3.496 -2.762 -5.986 1.00 87.00 100 ASP A C 1
ATOM 761 O O . ASP A 1 100 ? -2.860 -2.999 -7.017 1.00 87.00 100 ASP A O 1
ATOM 765 N N . MET A 1 101 ? -3.511 -1.539 -5.450 1.00 87.94 101 MET A N 1
ATOM 766 C CA . MET A 1 101 ? -2.715 -0.436 -5.985 1.00 87.94 101 MET A CA 1
ATOM 767 C C . MET A 1 101 ? -1.217 -0.710 -5.854 1.00 87.94 101 MET A C 1
ATOM 769 O O . MET A 1 101 ? -0.483 -0.482 -6.819 1.00 87.94 101 MET A O 1
ATOM 773 N N . ILE A 1 102 ? -0.757 -1.200 -4.700 1.00 93.12 102 ILE A N 1
ATOM 774 C CA . ILE A 1 102 ? 0.669 -1.455 -4.491 1.00 93.12 102 ILE A CA 1
ATOM 775 C C . ILE A 1 102 ? 1.154 -2.678 -5.274 1.00 93.12 102 ILE A C 1
ATOM 777 O O . ILE A 1 102 ? 2.249 -2.630 -5.828 1.00 93.12 102 ILE A O 1
ATOM 781 N N . GLU A 1 103 ? 0.327 -3.712 -5.442 1.00 88.56 103 GLU A N 1
ATOM 782 C CA . GLU A 1 103 ? 0.620 -4.834 -6.344 1.00 88.56 103 GLU A CA 1
ATOM 783 C C . GLU A 1 103 ? 0.741 -4.369 -7.801 1.00 88.56 103 GLU A C 1
ATOM 785 O O . GLU A 1 103 ? 1.662 -4.773 -8.510 1.00 88.56 103 GLU A O 1
ATOM 790 N N . LYS A 1 104 ? -0.125 -3.452 -8.255 1.00 85.75 104 LYS A N 1
ATOM 791 C CA . LYS A 1 104 ? -0.009 -2.851 -9.596 1.00 85.75 104 LYS A CA 1
ATOM 792 C C . LYS A 1 104 ? 1.260 -2.022 -9.747 1.00 85.75 104 LYS A C 1
ATOM 794 O O . LYS A 1 104 ? 1.894 -2.087 -10.796 1.00 85.75 104 LYS A O 1
ATOM 799 N N . ILE A 1 105 ? 1.637 -1.251 -8.728 1.00 85.81 105 ILE A N 1
ATOM 800 C CA . ILE A 1 105 ? 2.890 -0.488 -8.733 1.00 85.81 105 ILE A CA 1
ATOM 801 C C . ILE A 1 105 ? 4.081 -1.444 -8.766 1.00 85.81 105 ILE A C 1
ATOM 803 O O . ILE A 1 105 ? 4.974 -1.248 -9.577 1.00 85.81 105 ILE A O 1
ATOM 807 N N . ALA A 1 106 ? 4.078 -2.507 -7.964 1.00 81.69 106 ALA A N 1
ATOM 808 C CA . ALA A 1 106 ? 5.128 -3.518 -7.958 1.00 81.69 106 ALA A CA 1
ATOM 809 C C . ALA A 1 106 ? 5.227 -4.254 -9.296 1.00 81.69 106 ALA A C 1
ATOM 811 O O . ALA A 1 106 ? 6.319 -4.421 -9.827 1.00 81.69 106 ALA A O 1
ATOM 812 N N . GLY A 1 107 ? 4.089 -4.621 -9.888 1.00 70.81 107 GLY A N 1
ATOM 813 C CA . GLY A 1 107 ? 4.010 -5.212 -11.218 1.00 70.81 107 GLY A CA 1
ATOM 814 C C . GLY A 1 107 ? 4.490 -4.257 -12.309 1.00 70.81 107 GLY A C 1
ATOM 815 O O . GLY A 1 107 ? 5.192 -4.687 -13.217 1.00 70.81 107 GLY A O 1
ATOM 816 N N . ALA A 1 108 ? 4.191 -2.960 -12.205 1.00 61.47 108 ALA A N 1
ATOM 817 C CA . ALA A 1 108 ? 4.712 -1.930 -13.102 1.00 61.47 108 ALA A CA 1
ATOM 818 C C . ALA A 1 108 ? 6.214 -1.673 -12.889 1.00 61.47 108 ALA A C 1
ATOM 820 O O . ALA A 1 108 ? 6.914 -1.420 -13.862 1.00 61.47 108 ALA A O 1
ATOM 821 N N . SER A 1 109 ? 6.720 -1.799 -11.660 1.00 52.19 109 SER A N 1
ATOM 822 C CA . SER A 1 109 ? 8.141 -1.670 -11.311 1.00 52.19 109 SER A CA 1
ATOM 823 C C . SER A 1 109 ? 8.964 -2.915 -11.673 1.00 52.19 109 SER A C 1
ATOM 825 O O . SER A 1 109 ? 10.131 -2.784 -12.024 1.00 52.19 109 SER A O 1
ATOM 827 N N . ALA A 1 110 ? 8.369 -4.114 -11.647 1.00 43.03 110 ALA A N 1
ATOM 828 C CA . ALA A 1 110 ? 8.939 -5.362 -12.173 1.00 43.03 110 ALA A CA 1
ATOM 829 C C . ALA A 1 110 ? 8.813 -5.451 -13.704 1.00 43.03 110 ALA A C 1
ATOM 831 O O . ALA A 1 110 ? 9.599 -6.120 -14.379 1.00 43.03 110 ALA A O 1
ATOM 832 N N . SER A 1 111 ? 7.841 -4.731 -14.262 1.00 36.66 111 SER A N 1
ATOM 833 C CA . SER A 1 111 ? 7.617 -4.602 -15.694 1.00 36.66 111 SER A CA 1
ATOM 834 C C . SER A 1 111 ? 8.105 -3.274 -16.243 1.00 36.66 111 SER A C 1
ATOM 836 O O . SER A 1 111 ? 7.616 -2.951 -17.307 1.00 36.66 111 SER A O 1
ATOM 838 N N . THR A 1 112 ? 9.014 -2.523 -15.605 1.00 28.75 112 THR A N 1
ATOM 839 C CA . THR A 1 112 ? 9.332 -1.102 -15.892 1.00 28.75 112 THR A CA 1
ATOM 840 C C . THR A 1 112 ? 9.046 -0.693 -17.337 1.00 28.75 112 THR A C 1
ATOM 842 O O . THR A 1 112 ? 9.958 -0.768 -18.161 1.00 2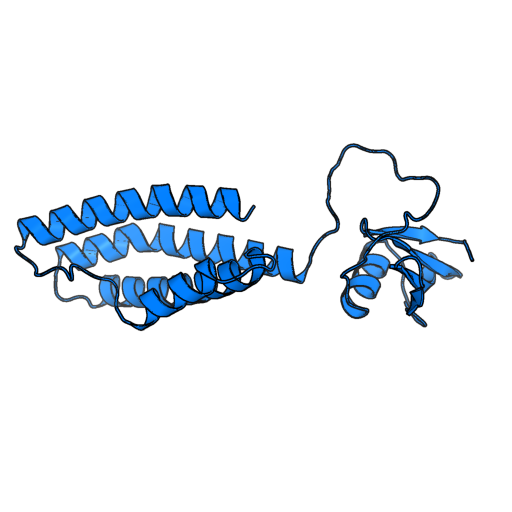8.75 112 THR A O 1
ATOM 845 N N . PRO A 1 113 ? 7.813 -0.325 -17.746 1.00 33.53 113 PRO A N 1
ATOM 846 C CA . PRO A 1 113 ? 7.607 0.120 -19.106 1.00 33.53 113 PRO A CA 1
ATOM 847 C C . PRO A 1 113 ? 8.476 1.353 -19.177 1.00 33.53 113 PRO A C 1
ATOM 849 O O . PRO A 1 113 ? 8.353 2.249 -18.336 1.00 33.53 113 PRO A O 1
ATOM 852 N N . ALA A 1 114 ? 9.413 1.352 -20.114 1.00 32.69 114 ALA A N 1
ATOM 853 C CA . ALA A 1 114 ? 10.064 2.585 -20.445 1.00 32.69 114 ALA A CA 1
ATOM 854 C C . ALA A 1 114 ? 8.954 3.608 -20.677 1.00 32.69 114 ALA A C 1
ATOM 856 O O . ALA A 1 114 ? 7.947 3.294 -21.317 1.00 32.69 114 ALA A O 1
ATOM 857 N N . VAL A 1 115 ? 9.090 4.737 -19.994 1.00 40.31 115 VAL A N 1
ATOM 858 C CA . VAL A 1 115 ? 8.157 5.854 -19.961 1.00 40.31 115 VAL A CA 1
ATOM 859 C C . VAL A 1 115 ? 7.249 5.898 -21.194 1.00 40.31 115 VAL A C 1
ATOM 861 O O . VAL A 1 115 ? 7.632 6.378 -22.255 1.00 40.31 115 VAL A O 1
ATOM 864 N N . LYS A 1 116 ? 5.990 5.462 -21.051 1.00 37.91 116 LYS A N 1
ATOM 865 C CA . LYS A 1 116 ? 4.919 5.991 -21.900 1.00 37.91 116 LYS A CA 1
ATOM 866 C C . LYS A 1 116 ? 4.702 7.450 -21.496 1.00 37.91 116 LYS A C 1
ATOM 868 O O . LYS A 1 116 ? 3.701 7.785 -20.874 1.00 37.91 116 LYS A O 1
ATOM 873 N N . SER A 1 117 ? 5.637 8.320 -21.866 1.00 33.06 117 SER A N 1
ATOM 874 C CA . SER A 1 117 ? 5.271 9.668 -22.271 1.00 33.06 117 SER A CA 1
ATOM 875 C C . SER A 1 117 ? 4.772 9.535 -23.698 1.00 33.06 117 SER A C 1
ATOM 877 O O . SER A 1 117 ? 5.535 9.586 -24.657 1.00 33.06 117 SER A O 1
ATOM 879 N N . ALA A 1 118 ? 3.470 9.306 -23.844 1.00 40.31 118 ALA A N 1
ATOM 880 C CA . ALA A 1 118 ? 2.799 9.589 -25.098 1.00 40.31 118 ALA A CA 1
ATOM 881 C C . ALA A 1 118 ? 2.849 11.110 -25.296 1.00 40.31 118 ALA A C 1
ATOM 883 O O . ALA A 1 118 ? 1.958 11.791 -24.803 1.00 40.31 118 ALA A O 1
ATOM 884 N N . SER A 1 119 ? 3.934 11.627 -25.892 1.00 38.69 119 SER A N 1
ATOM 885 C CA . SER A 1 119 ? 4.055 12.937 -26.567 1.00 38.69 119 SER A CA 1
ATOM 886 C C . SER A 1 119 ? 5.497 13.198 -27.049 1.00 38.69 119 SER A C 1
ATOM 888 O O . SER A 1 119 ? 6.089 14.203 -26.681 1.00 38.69 119 SER A O 1
ATOM 890 N N . THR A 1 120 ? 6.080 12.326 -27.873 1.00 43.44 120 THR A N 1
ATOM 891 C CA . THR A 1 120 ? 7.204 12.687 -28.765 1.00 43.44 120 THR A CA 1
ATOM 892 C C . THR A 1 120 ? 7.273 11.689 -29.927 1.00 43.44 120 THR A C 1
ATOM 894 O O . THR A 1 120 ? 6.989 10.506 -29.728 1.00 43.44 120 THR A O 1
ATOM 897 N N . PRO A 1 121 ? 7.596 12.126 -31.157 1.00 56.72 121 PRO A N 1
ATOM 898 C CA . PRO A 1 121 ? 7.755 11.211 -32.281 1.00 56.72 121 PRO A CA 1
ATOM 899 C C . PRO A 1 121 ? 8.900 10.227 -32.016 1.00 56.72 121 PRO A C 1
ATOM 901 O O . PRO A 1 121 ? 9.921 10.605 -31.438 1.00 56.72 121 PRO A O 1
ATOM 904 N N . LYS A 1 122 ? 8.723 8.969 -32.454 1.00 50.59 122 LYS A N 1
ATOM 905 C CA . LYS A 1 122 ? 9.770 7.937 -32.447 1.00 50.59 122 LYS A CA 1
ATOM 906 C C . LYS A 1 122 ? 11.050 8.542 -33.048 1.00 50.59 122 LYS A C 1
ATOM 908 O O . LYS A 1 122 ? 10.994 8.972 -34.203 1.00 50.59 122 LYS A O 1
ATOM 913 N N . PRO A 1 123 ? 12.172 8.599 -32.309 1.00 57.47 123 PRO A N 1
ATOM 914 C CA . PRO A 1 123 ? 13.417 9.103 -32.870 1.00 57.47 123 PRO A CA 1
ATOM 915 C C . PRO A 1 123 ? 13.844 8.224 -34.059 1.00 57.47 123 PRO A C 1
ATOM 917 O O . PRO A 1 123 ? 13.481 7.050 -34.110 1.00 57.47 123 PRO A O 1
ATOM 920 N N . PRO A 1 124 ? 14.595 8.754 -35.038 1.00 68.00 124 PRO A N 1
ATOM 921 C CA . PRO A 1 124 ? 15.002 7.988 -36.218 1.00 68.00 124 PRO A CA 1
ATOM 922 C C . PRO A 1 124 ? 16.002 6.862 -35.901 1.00 68.00 124 PRO A C 1
ATOM 924 O O . PRO A 1 124 ? 16.206 5.991 -36.741 1.00 68.00 124 PRO A O 1
ATOM 927 N N . ALA A 1 125 ? 16.604 6.861 -34.705 1.00 70.56 125 ALA A N 1
ATOM 928 C CA . ALA A 1 125 ? 17.609 5.896 -34.265 1.00 70.56 125 ALA A CA 1
ATOM 929 C C . ALA A 1 125 ? 17.480 5.582 -32.755 1.00 70.56 125 ALA A C 1
ATOM 931 O O . ALA A 1 125 ? 16.903 6.396 -32.022 1.00 70.56 125 ALA A O 1
ATOM 932 N N . PRO A 1 126 ? 18.023 4.439 -32.282 1.00 71.81 126 PRO A N 1
ATOM 933 C CA . PRO A 1 126 ? 18.080 4.100 -30.860 1.00 71.81 126 PRO A CA 1
ATOM 934 C C . PRO A 1 126 ? 18.839 5.149 -30.043 1.00 71.81 126 PRO A C 1
ATOM 936 O O . PRO A 1 126 ? 19.926 5.574 -30.434 1.00 71.81 126 PRO A O 1
ATOM 939 N N . VAL A 1 127 ? 18.296 5.545 -28.889 1.00 64.38 127 VAL A N 1
ATOM 940 C CA . VAL A 1 127 ? 18.951 6.532 -28.017 1.00 64.38 127 VAL A CA 1
ATOM 941 C C . VAL A 1 127 ? 19.884 5.833 -27.009 1.00 64.38 127 VAL A C 1
ATOM 943 O O . VAL A 1 127 ? 19.439 4.924 -26.306 1.00 64.38 127 VAL A O 1
ATOM 946 N N . PRO A 1 128 ? 21.163 6.234 -26.880 1.00 63.09 128 PRO A N 1
ATOM 947 C CA . PRO A 1 128 ? 22.056 5.722 -25.836 1.00 63.09 128 PRO A CA 1
ATOM 948 C C . PRO A 1 128 ? 21.592 6.110 -24.427 1.00 63.09 128 PRO A C 1
ATOM 950 O O . PRO A 1 128 ? 21.053 7.198 -24.220 1.00 63.09 128 PRO A O 1
ATOM 953 N N . GLY A 1 129 ? 21.833 5.252 -23.436 1.00 59.22 129 GLY A N 1
ATOM 954 C CA . GLY A 1 129 ? 21.516 5.558 -22.040 1.00 59.22 129 GLY A CA 1
ATOM 955 C C . GLY A 1 129 ? 21.685 4.369 -21.100 1.00 59.22 129 GLY A C 1
ATOM 956 O O . GLY A 1 129 ? 21.730 3.215 -21.526 1.00 59.22 129 GLY A O 1
ATOM 957 N N . ALA A 1 130 ? 21.775 4.644 -19.795 1.00 52.91 130 ALA A N 1
ATOM 958 C CA . ALA A 1 130 ? 21.911 3.615 -18.767 1.00 52.91 130 ALA A CA 1
ATOM 959 C C . ALA A 1 130 ? 20.651 2.735 -18.715 1.00 52.91 130 ALA A C 1
ATOM 961 O O . ALA A 1 130 ? 19.664 3.043 -18.056 1.00 52.91 130 ALA A O 1
ATOM 962 N N . ASN A 1 131 ? 20.682 1.637 -19.461 1.00 59.88 131 ASN A N 1
ATOM 963 C CA . ASN A 1 131 ? 19.556 0.728 -19.579 1.00 59.88 131 ASN A CA 1
ATOM 964 C C . ASN A 1 131 ? 19.538 -0.275 -18.418 1.00 59.88 131 ASN A C 1
ATOM 966 O O . ASN A 1 131 ? 20.478 -1.055 -18.259 1.00 59.88 131 ASN A O 1
ATOM 970 N N . SER A 1 132 ? 18.484 -0.252 -17.606 1.00 61.47 132 SER A N 1
ATOM 971 C CA . SER A 1 132 ? 18.317 -1.149 -16.453 1.00 61.47 132 SER A CA 1
ATOM 972 C C . SER A 1 132 ? 17.438 -2.372 -16.747 1.00 61.47 132 SER A C 1
ATOM 974 O O . SER A 1 132 ? 17.064 -3.070 -15.808 1.00 61.47 132 SER A O 1
ATOM 976 N N . PHE A 1 133 ? 17.088 -2.650 -18.012 1.00 71.75 133 PHE A N 1
ATOM 977 C CA . PHE A 1 133 ? 16.353 -3.873 -18.352 1.00 71.75 133 PHE A CA 1
ATOM 978 C C . PHE A 1 133 ? 17.246 -5.106 -18.206 1.00 71.75 133 PHE A C 1
ATOM 980 O O . PHE A 1 133 ? 18.394 -5.101 -18.649 1.00 71.75 133 PHE A O 1
ATOM 987 N N . THR A 1 134 ? 16.693 -6.181 -17.647 1.00 78.62 134 THR A N 1
ATOM 988 C CA . THR A 1 134 ? 17.261 -7.529 -17.768 1.00 78.62 134 THR A CA 1
ATOM 989 C C . THR A 1 134 ? 17.060 -8.065 -19.189 1.00 78.62 134 THR A C 1
ATOM 991 O O . THR A 1 134 ? 16.178 -7.605 -19.919 1.00 78.62 134 THR A O 1
ATOM 994 N N . GLU A 1 135 ? 17.829 -9.081 -19.586 1.00 77.81 135 GLU A N 1
ATOM 995 C CA . GLU A 1 135 ? 17.683 -9.721 -20.904 1.00 77.81 135 GLU A CA 1
ATOM 996 C C . GLU A 1 135 ? 16.247 -10.219 -21.140 1.00 77.81 135 GLU A C 1
ATOM 998 O O . GLU A 1 135 ? 15.658 -9.984 -22.195 1.00 77.81 135 GLU A O 1
ATOM 1003 N N . ALA A 1 136 ? 15.631 -10.821 -20.117 1.00 79.00 136 ALA A N 1
ATOM 1004 C CA . ALA A 1 136 ? 14.248 -11.292 -20.172 1.00 79.00 136 ALA A CA 1
ATOM 1005 C C . ALA A 1 136 ? 13.247 -10.144 -20.406 1.00 79.00 136 ALA A C 1
ATOM 1007 O O . ALA A 1 136 ? 12.305 -10.278 -21.191 1.00 79.00 136 ALA A O 1
ATOM 1008 N N . GLN A 1 137 ? 13.462 -8.990 -19.767 1.00 76.62 137 GLN A N 1
ATOM 1009 C CA . GLN A 1 137 ? 12.640 -7.794 -19.956 1.00 76.62 137 GLN A CA 1
ATOM 1010 C C . GLN A 1 137 ? 12.816 -7.190 -21.356 1.00 76.62 137 GLN A C 1
ATOM 1012 O O . GLN A 1 137 ? 11.836 -6.729 -21.951 1.00 76.62 137 GLN A O 1
ATOM 1017 N N . ALA A 1 138 ? 14.037 -7.199 -21.888 1.00 83.50 138 ALA A N 1
ATOM 1018 C CA . ALA A 1 138 ? 14.329 -6.723 -23.232 1.00 83.50 138 ALA A CA 1
ATOM 1019 C C . ALA A 1 138 ? 13.701 -7.635 -24.300 1.00 83.50 138 ALA A C 1
ATOM 1021 O O . ALA A 1 138 ? 12.987 -7.157 -25.184 1.00 83.50 138 ALA A O 1
ATOM 1022 N N . LYS A 1 139 ? 13.854 -8.956 -24.146 1.00 85.75 139 LYS A N 1
ATOM 1023 C CA . LYS A 1 139 ? 13.241 -9.971 -25.011 1.00 85.75 139 LYS A CA 1
ATOM 1024 C C . LYS A 1 139 ? 11.726 -9.826 -25.070 1.00 85.75 139 LYS A C 1
ATOM 1026 O O . LYS A 1 139 ? 11.162 -9.770 -26.161 1.00 85.75 139 LYS A O 1
ATOM 1031 N N . LYS A 1 140 ? 11.073 -9.688 -23.912 1.00 83.94 140 LYS A N 1
ATOM 1032 C CA . LYS A 1 140 ? 9.618 -9.524 -23.854 1.00 83.94 140 LYS A CA 1
ATOM 1033 C C . LYS A 1 140 ? 9.139 -8.262 -24.582 1.00 83.94 140 LYS A C 1
ATOM 1035 O O . LYS A 1 140 ? 8.138 -8.318 -25.281 1.00 83.94 140 LYS A O 1
ATOM 1040 N N . ARG A 1 141 ? 9.850 -7.135 -24.475 1.00 82.69 141 ARG A N 1
ATOM 1041 C CA . ARG A 1 141 ? 9.485 -5.884 -25.178 1.00 82.69 141 ARG A CA 1
ATOM 1042 C C . ARG A 1 141 ? 9.597 -6.006 -26.689 1.00 82.69 141 ARG A C 1
ATOM 1044 O O . ARG A 1 141 ? 8.735 -5.517 -27.410 1.00 82.69 141 ARG A O 1
ATOM 1051 N N . ILE A 1 142 ? 10.650 -6.667 -27.157 1.00 85.69 142 ILE A N 1
ATOM 1052 C CA . ILE A 1 142 ? 10.838 -6.955 -28.579 1.00 85.69 142 ILE A CA 1
ATOM 1053 C C . ILE A 1 142 ? 9.693 -7.853 -29.078 1.00 85.69 142 ILE A C 1
ATOM 1055 O O . ILE A 1 142 ? 9.133 -7.589 -30.139 1.00 85.69 142 ILE A O 1
ATOM 1059 N N . GLN A 1 143 ? 9.264 -8.833 -28.276 1.00 85.69 143 GLN A N 1
ATOM 1060 C CA . GLN A 1 143 ? 8.096 -9.663 -28.587 1.00 85.69 143 GLN A CA 1
ATOM 1061 C C . GLN A 1 143 ? 6.782 -8.873 -28.614 1.00 85.69 143 GLN A C 1
ATOM 1063 O O . GLN A 1 143 ? 6.034 -8.957 -29.586 1.00 85.69 143 GLN A O 1
ATOM 1068 N N . ASP A 1 144 ? 6.538 -8.038 -27.600 1.00 78.06 144 ASP A N 1
ATOM 1069 C CA . ASP A 1 144 ? 5.362 -7.163 -27.519 1.00 78.06 144 ASP A CA 1
ATOM 1070 C C . ASP A 1 144 ? 5.315 -6.152 -28.697 1.00 78.06 144 ASP A C 1
ATOM 1072 O O . ASP A 1 144 ? 4.241 -5.683 -29.072 1.00 78.06 144 ASP A O 1
ATOM 1076 N N . ALA A 1 145 ? 6.460 -5.840 -29.324 1.00 80.06 145 ALA A N 1
ATOM 1077 C CA . ALA A 1 145 ? 6.571 -5.006 -30.528 1.00 80.06 145 ALA A CA 1
ATOM 1078 C C . ALA A 1 145 ? 6.321 -5.761 -31.857 1.00 80.06 145 ALA A C 1
ATOM 1080 O O . ALA A 1 145 ? 6.507 -5.195 -32.945 1.00 80.06 145 ALA A O 1
ATOM 1081 N N . GLY A 1 146 ? 5.898 -7.027 -31.780 1.00 83.31 146 GLY A N 1
ATOM 1082 C CA . GLY A 1 146 ? 5.509 -7.853 -32.924 1.00 83.31 146 GLY A CA 1
ATOM 1083 C C . GLY A 1 146 ? 6.653 -8.637 -33.569 1.00 83.31 146 GLY A C 1
ATOM 1084 O O . GLY A 1 146 ? 6.540 -8.998 -34.738 1.00 83.31 146 GLY A O 1
ATOM 1085 N N . TYR A 1 147 ? 7.752 -8.872 -32.850 1.00 89.06 147 TYR A N 1
ATOM 1086 C CA . TYR A 1 147 ? 8.845 -9.733 -33.309 1.00 89.06 147 TYR A CA 1
ATOM 1087 C C . TYR A 1 147 ? 8.779 -11.111 -32.625 1.00 89.06 147 TYR A C 1
ATOM 1089 O O . TYR A 1 147 ? 8.459 -11.225 -31.448 1.00 89.06 147 TYR A O 1
ATOM 1097 N N . ALA A 1 148 ? 9.111 -12.175 -33.342 1.00 87.06 148 ALA A N 1
ATOM 1098 C CA . ALA A 1 148 ? 9.214 -13.545 -32.845 1.00 87.06 148 ALA A CA 1
ATOM 1099 C C . ALA A 1 148 ? 10.686 -13.996 -32.785 1.00 87.06 148 ALA A C 1
ATOM 1101 O O . ALA A 1 148 ? 11.577 -13.265 -33.204 1.00 87.06 148 ALA A O 1
ATOM 1102 N N . ASP A 1 149 ? 10.959 -15.181 -32.232 1.00 90.06 149 ASP A N 1
ATOM 1103 C CA . ASP A 1 149 ? 12.284 -15.837 -32.277 1.00 90.06 149 ASP A CA 1
ATOM 1104 C C . ASP A 1 149 ? 13.477 -14.978 -31.813 1.00 90.06 149 ASP A C 1
ATOM 1106 O O . ASP A 1 149 ? 14.580 -15.048 -32.357 1.00 90.06 149 ASP A O 1
ATOM 1110 N N . VAL A 1 150 ? 13.267 -14.154 -30.781 1.00 90.12 150 VAL A N 1
ATOM 1111 C CA . VAL A 1 150 ? 14.308 -13.257 -30.262 1.00 90.12 150 VAL A CA 1
ATOM 1112 C C . VAL A 1 150 ? 15.473 -14.061 -29.674 1.00 90.12 150 VAL A C 1
ATOM 1114 O O . VAL A 1 150 ? 15.298 -14.812 -28.701 1.00 90.12 150 VAL A O 1
ATOM 1117 N N . SER A 1 151 ? 16.659 -13.867 -30.245 1.00 88.25 151 SER A N 1
ATOM 1118 C CA . SER A 1 151 ? 17.900 -14.578 -29.932 1.00 88.25 151 SER A CA 1
ATOM 1119 C C . SER A 1 151 ? 19.118 -13.646 -29.971 1.00 88.25 151 SER A C 1
ATOM 1121 O O . SER A 1 151 ? 19.038 -12.522 -30.467 1.00 88.25 151 SER A O 1
ATOM 1123 N N . ALA A 1 152 ? 20.244 -14.109 -29.413 1.00 88.44 152 ALA A N 1
ATOM 1124 C CA . ALA A 1 152 ? 21.513 -13.370 -29.359 1.00 88.44 152 ALA A CA 1
ATOM 1125 C C . ALA A 1 152 ? 21.383 -11.949 -28.772 1.00 88.44 152 ALA A C 1
ATOM 1127 O O . ALA A 1 152 ? 22.015 -11.014 -29.256 1.00 88.44 152 ALA A O 1
ATOM 1128 N N . LEU A 1 153 ? 20.523 -11.784 -27.763 1.00 88.31 153 LEU A N 1
ATOM 1129 C CA . LEU A 1 153 ? 20.224 -10.487 -27.177 1.00 88.31 153 LEU A CA 1
ATOM 1130 C C . LEU A 1 153 ? 21.330 -10.101 -26.187 1.00 88.31 153 LEU A C 1
ATOM 1132 O O . LEU A 1 153 ? 21.466 -10.720 -25.138 1.00 88.31 153 LEU A O 1
ATOM 1136 N N . ALA A 1 154 ? 22.117 -9.081 -26.516 1.00 86.19 154 ALA A N 1
ATOM 1137 C CA . ALA A 1 154 ? 23.209 -8.580 -25.688 1.00 86.19 154 ALA A CA 1
ATOM 1138 C C . ALA A 1 154 ? 23.148 -7.056 -25.575 1.00 86.19 154 ALA A C 1
ATOM 1140 O O . ALA A 1 154 ? 22.714 -6.367 -26.497 1.00 86.19 154 ALA A O 1
ATOM 1141 N N . LYS A 1 155 ? 23.575 -6.521 -24.431 1.00 83.06 155 LYS A N 1
ATOM 1142 C CA . LYS A 1 155 ? 23.661 -5.079 -24.204 1.00 83.06 155 LYS A CA 1
ATOM 1143 C C . LYS A 1 155 ? 25.031 -4.574 -24.655 1.00 83.06 155 LYS A C 1
ATOM 1145 O O . LYS A 1 155 ? 26.045 -5.113 -24.219 1.00 83.06 155 LYS A O 1
ATOM 1150 N N . ASP A 1 156 ? 25.053 -3.560 -25.512 1.00 83.38 156 ASP A N 1
ATOM 1151 C CA . ASP A 1 156 ? 26.292 -2.919 -25.957 1.00 83.38 156 ASP A CA 1
ATOM 1152 C C . ASP A 1 156 ? 26.808 -1.867 -24.952 1.00 83.38 156 ASP A C 1
ATOM 1154 O O . ASP A 1 156 ? 26.171 -1.565 -23.935 1.00 83.38 156 ASP A O 1
ATOM 1158 N N . GLU A 1 157 ? 27.976 -1.289 -25.244 1.00 74.69 157 GLU A N 1
ATOM 1159 C CA . GLU A 1 157 ? 28.618 -0.252 -24.420 1.00 74.69 157 GLU A CA 1
ATOM 1160 C C . GLU A 1 157 ? 27.784 1.038 -24.304 1.00 74.69 157 GLU A C 1
ATOM 1162 O O . GLU A 1 157 ? 27.940 1.803 -23.354 1.00 74.69 157 GLU A O 1
ATOM 1167 N N . GLN A 1 158 ? 26.859 1.268 -25.240 1.00 71.38 158 GLN A N 1
ATOM 1168 C CA . GLN A 1 158 ? 25.945 2.417 -25.267 1.00 71.38 158 GLN A CA 1
ATOM 1169 C C . GLN A 1 158 ? 24.674 2.156 -24.445 1.00 71.38 158 GLN A C 1
ATOM 1171 O O . GLN A 1 158 ? 23.809 3.028 -24.302 1.00 71.38 158 GLN A O 1
ATOM 1176 N N . GLY A 1 159 ? 24.563 0.951 -23.887 1.00 77.94 159 GLY A N 1
ATOM 1177 C CA . GLY A 1 159 ? 23.430 0.489 -23.115 1.00 77.94 159 GLY A CA 1
ATOM 1178 C C . GLY A 1 159 ? 22.230 0.063 -23.956 1.00 77.94 159 GLY A C 1
ATOM 1179 O O . GLY A 1 159 ? 21.138 -0.094 -23.417 1.00 77.94 159 GLY A O 1
ATOM 1180 N N . ILE A 1 160 ? 22.400 -0.155 -25.254 1.00 84.50 160 ILE A N 1
ATOM 1181 C CA . ILE A 1 160 ? 21.341 -0.602 -26.154 1.00 84.50 160 ILE A CA 1
ATOM 1182 C C . ILE A 1 160 ? 21.351 -2.131 -26.192 1.00 84.50 160 ILE A C 1
ATOM 1184 O O . ILE A 1 160 ? 22.392 -2.763 -26.355 1.00 84.50 160 ILE A O 1
ATOM 1188 N N . TRP A 1 161 ? 20.179 -2.742 -26.043 1.00 87.69 161 TRP A N 1
ATOM 1189 C CA . TRP A 1 161 ? 20.017 -4.181 -26.239 1.00 87.69 161 TRP A CA 1
ATOM 1190 C C . TRP A 1 161 ? 19.937 -4.481 -27.735 1.00 87.69 161 TRP A C 1
ATOM 1192 O O . TRP A 1 161 ? 19.047 -3.963 -28.405 1.00 87.69 161 TRP A O 1
ATOM 1202 N N . ARG A 1 162 ? 20.828 -5.322 -28.263 1.00 91.31 162 ARG A N 1
ATOM 1203 C CA . ARG A 1 162 ? 20.874 -5.731 -29.674 1.00 91.31 162 ARG A CA 1
ATOM 1204 C C . ARG A 1 162 ? 20.763 -7.239 -29.800 1.00 91.31 162 ARG A C 1
ATOM 1206 O O . ARG A 1 162 ? 21.358 -7.959 -29.010 1.00 91.31 162 ARG A O 1
ATOM 1213 N N . GLY A 1 163 ? 20.013 -7.710 -30.787 1.00 90.31 163 GLY A N 1
ATOM 1214 C CA . GLY A 1 163 ? 19.845 -9.138 -31.047 1.00 90.31 163 GLY A CA 1
ATOM 1215 C C . GLY A 1 163 ? 19.242 -9.419 -32.417 1.00 90.31 163 GLY A C 1
ATOM 1216 O O . GLY A 1 163 ? 19.112 -8.521 -33.250 1.00 90.31 163 GLY A O 1
ATOM 1217 N N . GLN A 1 164 ? 18.868 -10.673 -32.646 1.00 91.19 164 GLN A N 1
ATOM 1218 C CA . GLN A 1 164 ? 18.171 -11.139 -33.845 1.00 91.19 164 GLN A CA 1
ATOM 1219 C C . GLN A 1 164 ? 16.730 -11.498 -33.498 1.00 91.19 164 GLN A C 1
ATOM 1221 O O . GLN A 1 164 ? 16.473 -12.041 -32.425 1.00 91.19 164 GLN A O 1
ATOM 1226 N N . ALA A 1 165 ? 15.789 -11.203 -34.390 1.00 92.69 165 ALA A N 1
ATOM 1227 C CA . ALA A 1 165 ? 14.392 -11.593 -34.238 1.00 92.69 165 ALA A CA 1
ATOM 1228 C C . ALA A 1 165 ? 13.703 -11.729 -35.601 1.00 92.69 165 ALA A C 1
ATOM 1230 O O . ALA A 1 165 ? 14.148 -11.161 -36.593 1.00 92.69 165 ALA A O 1
ATOM 1231 N N . THR A 1 166 ? 12.587 -12.443 -35.657 1.00 88.81 166 THR A N 1
ATOM 1232 C CA . THR A 1 166 ? 11.788 -12.630 -36.871 1.00 88.81 166 THR A CA 1
ATOM 1233 C C . THR A 1 166 ? 10.611 -11.659 -36.884 1.00 88.81 166 THR A C 1
ATOM 1235 O O . THR A 1 166 ? 9.867 -11.580 -35.912 1.00 88.81 166 THR A O 1
ATOM 1238 N N . LYS A 1 167 ? 10.374 -10.947 -37.985 1.00 83.12 167 LYS A N 1
ATOM 1239 C CA . LYS A 1 167 ? 9.135 -10.187 -38.210 1.00 83.12 167 LYS A CA 1
ATOM 1240 C C . LYS A 1 167 ? 8.603 -10.493 -39.599 1.00 83.12 167 LYS A C 1
ATOM 1242 O O . LYS A 1 167 ? 9.370 -10.516 -40.556 1.00 83.12 167 LYS A O 1
ATOM 1247 N N . ASP A 1 168 ? 7.315 -10.813 -39.693 1.00 82.12 168 ASP A N 1
ATOM 1248 C CA . ASP A 1 168 ? 6.668 -11.230 -40.946 1.00 82.12 168 ASP A CA 1
ATOM 1249 C C . ASP A 1 168 ? 7.392 -12.406 -41.642 1.00 82.12 168 ASP A C 1
ATOM 1251 O O . ASP A 1 168 ? 7.540 -12.447 -42.862 1.00 82.12 168 ASP A O 1
ATOM 1255 N N . GLY A 1 169 ? 7.910 -13.354 -40.848 1.00 80.19 169 GLY A N 1
ATOM 1256 C CA . GLY A 1 169 ? 8.649 -14.525 -41.339 1.00 80.19 169 GLY A CA 1
ATOM 1257 C C . GLY A 1 169 ? 10.080 -14.248 -41.819 1.00 80.19 169 GLY A C 1
ATOM 1258 O O . GLY A 1 169 ? 10.740 -15.167 -42.297 1.00 80.19 169 GLY A O 1
ATOM 1259 N N . LYS A 1 170 ? 10.585 -13.012 -41.692 1.00 83.44 170 LYS A N 1
ATOM 1260 C CA . LYS A 1 170 ? 11.963 -12.636 -42.048 1.00 83.44 170 LYS A CA 1
ATOM 1261 C C . LYS A 1 170 ? 12.793 -12.335 -40.805 1.00 83.44 170 LYS A C 1
ATOM 1263 O O . LYS A 1 170 ? 12.377 -11.547 -39.958 1.00 83.44 170 LYS A O 1
ATOM 1268 N N . GLY A 1 171 ? 13.983 -12.927 -40.722 1.00 86.56 171 GLY A N 1
ATOM 1269 C CA . GLY A 1 171 ? 14.970 -12.587 -39.697 1.00 86.56 171 GLY A CA 1
ATOM 1270 C C . GLY A 1 171 ? 15.519 -11.173 -39.907 1.00 86.56 171 GLY A C 1
ATOM 1271 O O . GLY A 1 171 ? 15.906 -10.812 -41.017 1.00 86.56 171 GLY A O 1
ATOM 1272 N N . THR A 1 172 ? 15.543 -10.372 -38.848 1.00 88.56 172 THR A N 1
ATOM 1273 C CA . THR A 1 172 ? 16.095 -9.018 -38.824 1.00 88.56 172 THR A CA 1
ATOM 1274 C C . THR A 1 172 ? 16.827 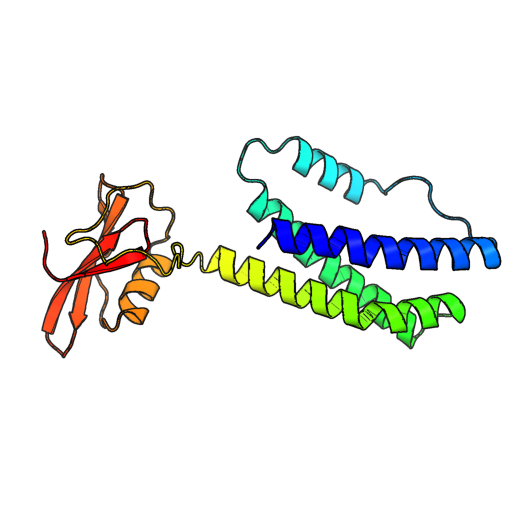-8.759 -37.513 1.00 88.56 172 THR A C 1
ATOM 1276 O O . THR A 1 172 ? 16.417 -9.208 -36.441 1.00 88.56 172 THR A O 1
ATOM 1279 N N . SER A 1 173 ? 17.876 -7.943 -37.589 1.00 88.69 173 SER A N 1
ATOM 1280 C CA . SER A 1 173 ? 18.487 -7.352 -36.403 1.00 88.69 173 SER A CA 1
ATOM 1281 C C . SER A 1 173 ? 17.493 -6.415 -35.723 1.00 88.69 173 SER A C 1
ATOM 1283 O O . SER A 1 173 ? 16.800 -5.635 -36.391 1.00 88.69 173 SER A O 1
ATOM 1285 N N . VAL A 1 174 ? 17.461 -6.474 -34.397 1.00 90.62 174 VAL A N 1
ATOM 1286 C CA . VAL A 1 174 ? 16.627 -5.635 -33.539 1.00 90.62 174 VAL A CA 1
ATOM 1287 C C . VAL A 1 174 ? 17.481 -4.904 -32.516 1.00 90.62 174 VAL A C 1
ATOM 1289 O O . VAL A 1 174 ? 18.456 -5.453 -32.003 1.00 90.62 174 VAL A O 1
ATOM 1292 N N . ALA A 1 175 ? 17.088 -3.672 -32.210 1.00 89.00 175 ALA A N 1
ATOM 1293 C CA . ALA A 1 175 ? 17.670 -2.876 -31.140 1.00 89.00 175 ALA A CA 1
ATOM 1294 C C . ALA A 1 175 ? 16.572 -2.347 -30.210 1.00 89.00 175 ALA A C 1
ATOM 1296 O O . ALA A 1 175 ? 15.500 -1.958 -30.676 1.00 89.00 175 ALA A O 1
ATOM 1297 N N . LEU A 1 176 ? 16.847 -2.326 -28.908 1.00 84.31 176 LEU A N 1
ATOM 1298 C CA . LEU A 1 176 ? 15.992 -1.772 -27.864 1.00 84.31 176 LEU A CA 1
ATOM 1299 C C . LEU A 1 176 ? 16.793 -0.746 -27.058 1.00 84.31 176 LEU A C 1
ATOM 1301 O O . LEU A 1 176 ? 17.760 -1.092 -26.374 1.00 84.31 176 LEU A O 1
ATOM 1305 N N . ASP A 1 177 ? 16.384 0.516 -27.144 1.00 80.69 177 ASP A N 1
ATOM 1306 C CA . ASP A 1 177 ? 17.039 1.612 -26.430 1.00 80.69 177 ASP A CA 1
ATOM 1307 C C . ASP A 1 177 ? 16.646 1.677 -24.939 1.00 80.69 177 ASP A C 1
ATOM 1309 O O . ASP A 1 177 ? 15.782 0.934 -24.457 1.00 80.69 177 ASP A O 1
ATOM 1313 N N . TYR A 1 178 ? 17.286 2.573 -24.176 1.00 73.38 178 TYR A N 1
ATOM 1314 C CA . TYR A 1 178 ? 16.960 2.767 -22.752 1.00 73.38 178 TYR A CA 1
ATOM 1315 C C . TYR A 1 178 ? 15.533 3.307 -22.537 1.00 73.38 178 TYR A C 1
ATOM 1317 O O . TYR A 1 178 ? 14.967 3.162 -21.452 1.00 73.38 178 TYR A O 1
ATOM 1325 N N . GLN A 1 179 ? 14.946 3.912 -23.575 1.00 66.81 179 GLN A N 1
ATOM 1326 C CA . GLN A 1 179 ? 13.577 4.421 -23.606 1.00 66.81 179 GLN A CA 1
ATOM 1327 C C . GLN A 1 179 ? 12.566 3.358 -24.055 1.00 66.81 179 GLN A C 1
ATOM 1329 O O . GLN A 1 179 ? 11.387 3.669 -24.204 1.00 66.81 179 GLN A O 1
ATOM 1334 N N . GLY A 1 180 ? 12.986 2.099 -24.216 1.00 72.19 180 GLY A N 1
ATOM 1335 C CA . GLY A 1 180 ? 12.119 0.973 -24.551 1.00 72.19 180 GLY A CA 1
ATOM 1336 C C . GLY A 1 180 ? 11.576 0.979 -25.980 1.00 72.19 180 GLY A C 1
ATOM 1337 O O . GLY A 1 180 ? 10.664 0.205 -26.276 1.00 72.19 180 GLY A O 1
ATOM 1338 N N . ASN A 1 181 ? 12.113 1.815 -26.866 1.00 78.62 181 ASN A N 1
ATOM 1339 C CA . ASN A 1 181 ? 11.752 1.829 -28.276 1.00 78.62 181 ASN A CA 1
ATOM 1340 C C . ASN A 1 181 ? 12.464 0.689 -29.011 1.00 78.62 181 ASN A C 1
ATOM 1342 O O . ASN A 1 181 ? 13.671 0.499 -28.860 1.00 78.62 181 ASN A O 1
ATOM 1346 N N . VAL A 1 182 ? 11.718 -0.038 -29.851 1.00 84.38 182 VAL A N 1
ATOM 1347 C CA . VAL A 1 182 ? 12.256 -1.122 -30.687 1.00 84.38 182 VAL A CA 1
ATOM 1348 C C . VAL A 1 182 ? 12.509 -0.626 -32.114 1.00 84.38 182 VAL A C 1
ATOM 1350 O O . VAL A 1 182 ? 11.635 -0.034 -32.766 1.00 84.38 182 VAL A O 1
ATOM 1353 N N . PHE A 1 183 ? 13.702 -0.908 -32.625 1.00 83.44 183 PHE A N 1
ATOM 1354 C CA . PHE A 1 183 ? 14.165 -0.562 -33.967 1.00 83.44 183 PHE A CA 1
ATOM 1355 C C . PHE A 1 183 ? 14.528 -1.829 -34.736 1.00 83.44 183 PHE A C 1
ATOM 1357 O O . PHE A 1 183 ? 15.050 -2.776 -34.153 1.00 83.44 183 PHE A O 1
ATOM 1364 N N . ALA A 1 184 ? 14.256 -1.833 -36.041 1.00 82.19 184 ALA A N 1
ATOM 1365 C CA . ALA A 1 184 ? 14.725 -2.864 -36.961 1.00 82.19 184 ALA A CA 1
ATOM 1366 C C . ALA A 1 184 ? 15.853 -2.293 -37.824 1.00 82.19 184 ALA A C 1
ATOM 1368 O O . ALA A 1 184 ? 15.731 -1.171 -38.312 1.00 82.19 184 ALA A O 1
ATOM 1369 N N . GLY A 1 185 ? 16.900 -3.087 -38.053 1.00 69.19 185 GLY A N 1
ATOM 1370 C CA . GLY A 1 185 ? 17.785 -2.883 -39.202 1.00 69.19 185 GLY A CA 1
ATOM 1371 C C . GLY A 1 185 ? 18.981 -1.936 -39.049 1.00 69.19 185 GLY A C 1
ATOM 1372 O O . GLY A 1 185 ? 19.360 -1.327 -40.041 1.00 69.19 185 GLY A O 1
ATOM 1373 N N . GLN A 1 186 ? 19.633 -1.840 -37.887 1.00 53.09 186 GLN A N 1
ATOM 1374 C CA . GLN A 1 186 ? 20.938 -1.161 -37.789 1.00 53.09 186 GLN A CA 1
ATOM 1375 C C . GLN A 1 186 ? 21.932 -1.960 -36.934 1.00 53.09 186 GLN A C 1
ATOM 1377 O O . GLN A 1 186 ? 21.708 -2.168 -35.738 1.00 53.09 186 GLN A O 1
ATOM 1382 N N . GLN A 1 187 ? 23.014 -2.417 -37.578 1.00 46.12 187 GLN A N 1
ATOM 1383 C CA . GLN A 1 187 ? 24.312 -2.569 -36.915 1.00 46.12 187 GLN A CA 1
ATOM 1384 C C . GLN A 1 187 ? 24.856 -1.165 -36.664 1.00 46.12 187 GLN A C 1
ATOM 1386 O O . GLN A 1 187 ? 24.823 -0.362 -37.623 1.00 46.12 187 GLN A O 1
#

Mean predicted aligned error: 14.56 Å

Nearest PDB structures (foldseek):
  5fej-assembly2_B  TM=8.150E-01  e=2.998E-01  Synechocystis sp. PCC 6803
  5ux1-assembly1_A  TM=8.129E-01  e=2.623E+00  Synechococcus sp. CC9605
  5l89-assembly3_Z  TM=6.161E-01  e=9.132E-01  Rhodospirillum rubrum
  2crb-assembly1_A  TM=4.967E-01  e=6.700E+00  Mus musculus

pLDDT: mean 82.66, std 15.69, range [28.75, 98.5]

Foldseek 3Di:
DVVVLVVVCCVLVVVLVVLVVVVCVVVVNDDDPDDDPVVVVLVVVLVPDPPDSLVSVLVVQLVVLVVLLVVLVCCLVPNDDPSSVVSSVVSNVVSVVSNVVSVVSVVCVVLVQQDPPPDDPDDPDAQFDQAPDDQVSLVVLCVVVQWADWDPFDQDPSRKTWTWTDHPNDIWIWIQHSSRDIDTDDD

Radius of gyration: 23.62 Å; Cα contacts (8 Å, |Δi|>4): 202; chains: 1; bounding box: 47×29×69 Å